Protein AF-A0A7Y4ZTJ9-F1 (afdb_monomer_lite)

Foldseek 3Di:
DCPPDQAEPRDDLCNFAPPVGRVDGDDPCVVVVLFDFFCCVPDVLLVHQVLQAPPRHRPPDDSLVSCCVPPVVQFQDDPPDDRRNPCVFAPGTCRVDVAPQVDPVGRTGWPCVVVVVAPGQCRQHDPVDGLCVQAPGSRRDDPDQPQCPSVCVPPVVLCVLQVQPPVQNRQCVAAPGSSHRPRGDDPCVPVVQQCVFADPPRNPQVVQAPPRNRDGDPPDDPCVPVVLLCPFPQCPDVVGPLQADDNTGPGGDPHGDQPCVPPVDDWFQQQCDADVPGDGPVPVVLQDDPRDPRDQFPVSVCVPPVVCCPPPVPDRGDRVPDIDDD

Secondary structure (DSSP, 8-state):
--TT-PPBTTB-GGGTSBTTBTTSPPPHHHH-TT-PPTTTTT-HHHH-GGGTSBTTBTTSS-HHHHHHHHHTT---B-TTS-TT-GGGTB-S-TTTTT-----TTSSBPPGGGT-TTSSSTTTTS-TT--GGGTSBTTB---TTTTSSTTGGGT-HHHHHHHTT-TTTS-GGGTB--TTSTT-B--GGGT-HHHHHHPPTT---GGGTB-TTT-PBPTT--GGGT-HHHHTSGGGGSTTGGGGT---BTTBS-SSPPPGGGT-----SS---SPPTT------GGGT--TTSPPP-BHHHHHTT-GGGTTSSTT-SBSTTT-----

pLDDT: mean 82.06, std 10.35, range [38.88, 93.75]

Structure (mmCIF, N/CA/C/O backbone):
data_AF-A0A7Y4ZTJ9-F1
#
_entry.id   AF-A0A7Y4ZTJ9-F1
#
loop_
_atom_site.group_PDB
_atom_site.id
_atom_site.type_symbol
_atom_site.label_atom_id
_atom_site.label_alt_id
_atom_site.label_comp_id
_atom_site.label_asym_id
_atom_site.label_entity_id
_atom_site.label_seq_id
_atom_site.pdbx_PDB_ins_code
_atom_site.Cartn_x
_atom_site.Cartn_y
_atom_site.Cartn_z
_atom_site.occupancy
_atom_site.B_iso_or_equiv
_atom_site.auth_seq_id
_atom_site.auth_comp_id
_atom_site.auth_asym_id
_atom_site.auth_atom_id
_atom_site.pdbx_PDB_model_num
ATOM 1 N N . ASP A 1 1 ? -38.277 3.888 67.611 1.00 38.91 1 ASP A N 1
ATOM 2 C CA . ASP A 1 1 ? -37.180 4.684 68.180 1.00 38.91 1 ASP A CA 1
ATOM 3 C C . ASP A 1 1 ? -36.171 4.954 67.067 1.00 38.91 1 ASP A C 1
ATOM 5 O O . ASP A 1 1 ? -35.430 4.060 66.686 1.00 38.91 1 ASP A O 1
ATOM 9 N N . HIS A 1 2 ? -36.283 6.106 66.396 1.00 43.09 2 HIS A N 1
ATOM 10 C CA . HIS A 1 2 ? -35.547 6.422 65.154 1.00 43.09 2 HIS A CA 1
ATOM 11 C C . HIS A 1 2 ? -34.556 7.583 65.324 1.00 43.09 2 HIS A C 1
ATOM 13 O O . HIS A 1 2 ? -34.003 8.066 64.340 1.00 43.09 2 HIS A O 1
ATOM 19 N N . GLN A 1 3 ? -34.306 8.031 66.558 1.00 38.88 3 GLN A N 1
ATOM 20 C CA . GLN A 1 3 ? -33.530 9.249 66.824 1.00 38.88 3 GLN A CA 1
ATOM 21 C C . GLN A 1 3 ? -32.012 9.120 66.587 1.00 38.88 3 GLN A C 1
ATOM 23 O O . GLN A 1 3 ? -31.284 10.085 66.790 1.00 38.88 3 GLN A O 1
ATOM 28 N N . GLY A 1 4 ? -31.523 7.962 66.132 1.00 45.47 4 GLY A N 1
ATOM 29 C CA . GLY A 1 4 ? -30.093 7.719 65.897 1.00 45.47 4 GLY A CA 1
ATOM 30 C C . GLY A 1 4 ? -29.705 7.310 64.475 1.00 45.47 4 GLY A C 1
ATOM 31 O O . GLY A 1 4 ? -28.517 7.150 64.209 1.00 45.47 4 GLY A O 1
ATOM 32 N N . ALA A 1 5 ? -30.655 7.120 63.553 1.00 50.34 5 ALA A N 1
ATOM 33 C CA . ALA A 1 5 ? -30.320 6.720 62.188 1.00 50.34 5 ALA A CA 1
ATOM 34 C C . ALA A 1 5 ? -29.941 7.963 61.375 1.00 50.34 5 ALA A C 1
ATOM 36 O O . ALA A 1 5 ? -30.797 8.617 60.776 1.00 50.34 5 ALA A O 1
ATOM 37 N N . THR A 1 6 ? -28.656 8.319 61.381 1.00 52.56 6 THR A N 1
ATOM 38 C CA . THR A 1 6 ? -28.132 9.256 60.393 1.00 52.56 6 THR A CA 1
ATOM 39 C C . THR A 1 6 ? -28.413 8.677 59.014 1.00 52.56 6 THR A C 1
ATOM 41 O O . THR A 1 6 ? -28.113 7.527 58.699 1.00 52.56 6 THR A O 1
ATOM 44 N N . GLY A 1 7 ? -29.096 9.482 58.222 1.00 60.28 7 GLY A N 1
ATOM 45 C CA . GLY A 1 7 ? -29.468 9.162 56.868 1.00 60.28 7 GLY A CA 1
ATOM 46 C C . GLY A 1 7 ? -28.310 8.694 55.977 1.00 60.28 7 GLY A C 1
ATOM 47 O O . GLY A 1 7 ? -27.144 9.011 56.218 1.00 60.28 7 GLY A O 1
ATOM 48 N N . ILE A 1 8 ? -28.618 7.952 54.916 1.00 63.28 8 ILE A N 1
ATOM 49 C CA . ILE A 1 8 ? -27.607 7.350 54.038 1.00 63.28 8 ILE A CA 1
ATOM 50 C C . ILE A 1 8 ? -27.003 8.417 53.121 1.00 63.28 8 ILE A C 1
ATOM 52 O O . ILE A 1 8 ? -27.721 9.146 52.434 1.00 63.28 8 ILE A O 1
ATOM 56 N N . GLY A 1 9 ? -25.670 8.518 53.100 1.00 61.22 9 GLY A N 1
ATOM 57 C CA . GLY A 1 9 ? -24.956 9.444 52.211 1.00 61.22 9 GLY A CA 1
ATOM 58 C C . GLY A 1 9 ? -25.375 10.912 52.376 1.00 61.22 9 GLY A C 1
ATOM 59 O O . GLY A 1 9 ? -25.376 11.649 51.396 1.00 61.22 9 GLY A O 1
ATOM 60 N N . GLY A 1 10 ? -25.792 11.315 53.582 1.00 66.44 10 GLY A N 1
ATOM 61 C CA . GLY A 1 10 ? -26.258 12.674 53.882 1.00 66.44 10 GLY A CA 1
ATOM 62 C C . GLY A 1 10 ? -27.771 12.910 53.750 1.00 66.44 10 GLY A C 1
ATOM 63 O O . GLY A 1 10 ? -28.215 14.022 54.021 1.00 66.44 10 GLY A O 1
ATOM 64 N N . HIS A 1 11 ? -28.578 11.903 53.388 1.00 73.88 11 HIS A N 1
ATOM 65 C CA . HIS A 1 11 ? -30.035 12.040 53.213 1.00 73.88 11 HIS A CA 1
ATOM 66 C C . HIS A 1 11 ? -30.818 11.482 54.396 1.00 73.88 11 HIS A C 1
ATOM 68 O O . HIS A 1 11 ? -30.801 10.273 54.603 1.00 73.88 11 HIS A O 1
ATOM 74 N N . ALA A 1 12 ? -31.565 12.315 55.126 1.00 82.38 12 ALA A N 1
ATOM 75 C CA . ALA A 1 12 ? -32.440 11.857 56.210 1.00 82.38 12 ALA A CA 1
ATOM 76 C C . ALA A 1 12 ? -33.445 10.785 55.745 1.00 82.38 12 ALA A C 1
ATOM 78 O O . ALA A 1 12 ? -33.980 10.864 54.640 1.00 82.38 12 ALA A O 1
ATOM 79 N N . CYS A 1 13 ? -33.766 9.822 56.616 1.00 78.00 13 CYS A N 1
ATOM 80 C CA . CYS A 1 13 ? -34.674 8.708 56.307 1.00 78.00 13 CYS A CA 1
ATOM 81 C C . CYS A 1 13 ? -36.051 9.185 55.809 1.00 78.00 13 CYS A C 1
ATOM 83 O O . CYS A 1 13 ? -36.635 8.594 54.903 1.00 78.00 13 CYS A O 1
ATOM 85 N N . THR A 1 14 ? -36.549 10.290 56.368 1.00 82.06 14 THR A N 1
ATOM 86 C CA . THR A 1 14 ? -37.824 10.920 55.990 1.00 82.06 14 THR A CA 1
ATOM 87 C C . THR A 1 14 ? -37.801 11.594 54.617 1.00 82.06 14 THR A C 1
ATOM 89 O O . THR A 1 14 ? -38.853 11.936 54.089 1.00 82.06 14 THR A O 1
ATOM 92 N N . GLY A 1 15 ? -36.617 11.781 54.028 1.00 79.69 15 GLY A N 1
ATOM 93 C CA . GLY A 1 15 ? -36.455 12.265 52.659 1.00 79.69 15 GLY A CA 1
ATOM 94 C C . GLY A 1 15 ? -36.726 11.196 51.598 1.00 79.69 15 GLY A C 1
ATOM 95 O O . GLY A 1 15 ? -36.901 11.541 50.437 1.00 79.69 15 GLY A O 1
ATOM 96 N N . CYS A 1 16 ? -36.771 9.915 51.982 1.00 81.00 16 CYS A N 1
ATOM 97 C CA . CYS A 1 16 ? -37.102 8.805 51.081 1.00 81.00 16 CYS A CA 1
ATOM 98 C C . CYS A 1 16 ? -38.359 8.045 51.524 1.00 81.00 16 CYS A C 1
ATOM 100 O O . CYS A 1 16 ? -39.085 7.521 50.681 1.00 81.00 16 CYS A O 1
ATOM 102 N N . HIS A 1 17 ? -38.632 7.998 52.831 1.00 83.69 17 HIS A N 1
ATOM 103 C CA . HIS A 1 17 ? -39.774 7.301 53.417 1.00 83.69 17 HIS A CA 1
ATOM 104 C C . HIS A 1 17 ? -40.766 8.281 54.035 1.00 83.69 17 HIS A C 1
ATOM 106 O O . HIS A 1 17 ? -40.387 9.207 54.751 1.00 83.69 17 HIS A O 1
ATOM 112 N N . ALA A 1 18 ? -42.059 8.030 53.840 1.00 81.44 18 ALA A N 1
ATOM 113 C CA . ALA A 1 18 ? -43.086 8.804 54.518 1.00 81.44 18 ALA A CA 1
ATOM 114 C C . ALA A 1 18 ? -43.105 8.472 56.032 1.00 81.44 18 ALA A C 1
ATOM 116 O O . ALA A 1 18 ? -43.132 7.289 56.384 1.00 81.44 18 ALA A O 1
ATOM 117 N N . PRO A 1 19 ? -43.179 9.470 56.939 1.00 73.06 19 PRO A N 1
ATOM 118 C CA . PRO A 1 19 ? -43.134 9.266 58.397 1.00 73.06 19 PRO A CA 1
ATOM 119 C C . PRO A 1 19 ? -44.189 8.301 58.966 1.00 73.06 19 PRO A C 1
ATOM 121 O O . PRO A 1 19 ? -43.956 7.676 59.996 1.00 73.06 19 PRO A O 1
ATOM 124 N N . HIS A 1 20 ? -45.332 8.154 58.288 1.00 67.06 20 HIS A N 1
ATOM 125 C CA . HIS A 1 20 ? -46.428 7.249 58.666 1.00 67.06 20 HIS A CA 1
ATOM 126 C C . HIS A 1 20 ? -46.715 6.167 57.614 1.00 67.06 20 HIS A C 1
ATOM 128 O O . HIS A 1 20 ? -47.718 5.467 57.703 1.00 67.06 20 HIS A O 1
ATOM 134 N N . ASN A 1 21 ? -45.838 6.020 56.617 1.00 69.00 21 ASN A N 1
ATOM 135 C CA . ASN A 1 21 ? -45.898 4.931 55.646 1.00 69.00 21 ASN A CA 1
ATOM 136 C C . ASN A 1 21 ? -44.481 4.549 55.171 1.00 69.00 21 ASN A C 1
ATOM 138 O O . ASN A 1 21 ? -44.116 4.789 54.017 1.00 69.00 21 ASN A O 1
ATOM 142 N N . PRO A 1 22 ? -43.652 3.967 56.056 1.00 67.69 22 PRO A N 1
ATOM 143 C CA . PRO A 1 22 ? -42.271 3.627 55.727 1.00 67.69 22 PRO A CA 1
ATOM 144 C C . PRO A 1 22 ? -42.151 2.502 54.686 1.00 67.69 22 PRO A C 1
ATOM 146 O O . PRO A 1 22 ? -41.088 2.346 54.090 1.00 67.69 22 PRO A O 1
ATOM 149 N N . ALA A 1 23 ? -43.229 1.749 54.435 1.00 72.38 23 ALA A N 1
ATOM 150 C CA . ALA A 1 23 ? -43.263 0.635 53.488 1.00 72.38 23 ALA A CA 1
ATOM 151 C C . ALA A 1 23 ? -43.323 1.066 52.009 1.00 72.38 23 ALA A C 1
ATOM 153 O O . ALA A 1 23 ? -43.075 0.240 51.134 1.00 72.38 23 ALA A O 1
ATOM 154 N N . ALA A 1 24 ? -43.635 2.335 51.722 1.00 76.75 24 ALA A N 1
ATOM 155 C CA . ALA A 1 24 ? -43.717 2.870 50.363 1.00 76.75 24 ALA A CA 1
ATOM 156 C C . ALA A 1 24 ? -42.660 3.973 50.144 1.00 76.75 24 ALA A C 1
ATOM 158 O O . ALA A 1 24 ? -42.976 5.159 50.279 1.00 76.75 24 ALA A O 1
ATOM 159 N N . PRO A 1 25 ? -41.395 3.611 49.853 1.00 80.69 25 PRO A N 1
ATOM 160 C CA . PRO A 1 25 ? -40.352 4.591 49.571 1.00 80.69 25 PRO A CA 1
ATOM 161 C C . PRO A 1 25 ? -40.599 5.326 48.245 1.00 80.69 25 PRO A C 1
ATOM 163 O O . PRO A 1 25 ? -41.176 4.778 47.303 1.00 80.69 25 PRO A O 1
ATOM 166 N N . GLN A 1 26 ? -40.127 6.570 48.151 1.00 83.88 26 GLN A N 1
ATOM 167 C CA . GLN A 1 26 ? -40.078 7.294 46.880 1.00 83.88 26 GLN A CA 1
ATOM 168 C C . GLN A 1 26 ? -39.082 6.634 45.914 1.00 83.88 26 GLN A C 1
ATOM 170 O O . GLN A 1 26 ? -38.031 6.146 46.323 1.00 83.88 26 GLN A O 1
ATOM 175 N N . SER A 1 27 ? -39.383 6.672 44.612 1.00 85.94 27 SER A N 1
ATOM 176 C CA . SER A 1 27 ? -38.429 6.244 43.581 1.00 85.94 27 SER A CA 1
ATOM 177 C C . SER A 1 27 ? -37.174 7.119 43.593 1.00 85.94 27 SER A C 1
ATOM 179 O O . SER A 1 27 ? -37.267 8.345 43.701 1.00 85.94 27 SER A O 1
ATOM 181 N N . CYS A 1 28 ? -36.009 6.506 43.367 1.00 85.81 28 CYS A N 1
ATOM 182 C CA . CYS A 1 28 ? -34.736 7.211 43.211 1.00 85.81 28 CYS A CA 1
ATOM 183 C C . CYS A 1 28 ? -34.816 8.308 42.133 1.00 85.81 28 CYS A C 1
ATOM 185 O O . CYS A 1 28 ? -34.250 9.387 42.301 1.00 85.81 28 CYS A O 1
ATOM 187 N N . ALA A 1 29 ? -35.556 8.055 41.046 1.00 85.38 29 ALA A N 1
ATOM 188 C CA . ALA A 1 29 ? -35.681 8.962 39.906 1.00 85.38 29 ALA A CA 1
ATOM 189 C C . ALA A 1 29 ? -36.409 10.275 40.237 1.00 85.38 29 ALA A C 1
ATOM 191 O O . ALA A 1 29 ? -36.217 11.262 39.533 1.00 85.38 29 ALA A O 1
ATOM 192 N N . THR A 1 30 ? -37.199 10.320 41.316 1.00 86.25 30 THR A N 1
ATOM 193 C CA . THR A 1 30 ? -37.879 11.547 41.763 1.00 86.25 30 THR A CA 1
ATOM 194 C C . THR A 1 30 ? -36.875 12.642 42.127 1.00 86.25 30 THR A C 1
ATOM 196 O O . THR A 1 30 ? -37.096 13.810 41.818 1.00 86.25 30 THR A O 1
ATOM 199 N N . CYS A 1 31 ? -35.748 12.262 42.735 1.00 86.44 31 CYS A N 1
ATOM 200 C CA . CYS A 1 31 ? -34.684 13.187 43.135 1.00 86.44 31 CYS A CA 1
ATOM 201 C C . CYS A 1 31 ? -33.478 13.128 42.181 1.00 86.44 31 CYS A C 1
ATOM 203 O O . CYS A 1 31 ? -32.855 14.149 41.899 1.00 86.44 31 CYS A O 1
ATOM 205 N N . HIS A 1 32 ? -33.182 11.954 41.615 1.00 85.44 32 HIS A N 1
ATOM 206 C CA . HIS A 1 32 ? -32.074 11.717 40.683 1.00 85.44 32 HIS A CA 1
ATOM 207 C C . HIS A 1 32 ? -32.527 11.704 39.214 1.00 85.44 32 HIS A C 1
ATOM 209 O O . HIS A 1 32 ? -32.024 10.933 38.401 1.00 85.44 32 HIS A O 1
ATOM 215 N N . ALA A 1 33 ? -33.459 12.587 38.845 1.00 84.56 33 ALA A N 1
ATOM 216 C CA . ALA A 1 33 ? -34.090 12.616 37.518 1.00 84.56 33 ALA A CA 1
ATOM 217 C C . ALA A 1 33 ? -33.112 12.811 36.340 1.00 84.56 33 ALA A C 1
ATOM 219 O O . ALA A 1 33 ? -33.448 12.525 35.193 1.00 84.56 33 ALA A O 1
ATOM 220 N N . ARG A 1 34 ? -31.904 13.326 36.605 1.00 82.81 34 ARG A N 1
ATOM 221 C CA . ARG A 1 34 ? -30.854 13.553 35.596 1.00 82.81 34 ARG A CA 1
ATOM 222 C C . ARG A 1 34 ? -29.830 12.420 35.519 1.00 82.81 34 ARG A C 1
ATOM 224 O O . ARG A 1 34 ? -29.015 12.416 34.598 1.00 82.81 34 ARG A O 1
ATOM 231 N N . THR A 1 35 ? -29.861 11.477 36.457 1.00 85.44 35 THR A N 1
ATOM 232 C CA . THR A 1 35 ? -28.945 10.339 36.468 1.00 85.44 35 THR A CA 1
ATOM 233 C C . THR A 1 35 ? -29.393 9.340 35.415 1.00 85.44 35 THR A C 1
ATOM 235 O O . THR A 1 35 ? -30.438 8.705 35.528 1.00 85.44 35 THR A O 1
ATOM 238 N N . GLN A 1 36 ? -28.591 9.205 34.365 1.00 84.00 36 GLN A N 1
ATOM 239 C CA . GLN A 1 36 ? -28.799 8.200 33.330 1.00 84.00 36 GLN A CA 1
ATOM 240 C C . GLN A 1 36 ? -27.933 6.984 33.631 1.00 84.00 36 GLN A C 1
ATOM 242 O O . GLN A 1 36 ? -26.792 7.129 34.064 1.00 84.00 36 GLN A O 1
ATOM 247 N N . ALA A 1 37 ? -28.457 5.790 33.382 1.00 85.38 37 ALA A N 1
ATOM 248 C CA . ALA A 1 37 ? -27.686 4.558 33.458 1.00 85.38 37 ALA A CA 1
ATOM 249 C C . ALA A 1 37 ? -27.251 4.100 32.060 1.00 85.38 37 ALA A C 1
ATOM 251 O O . ALA A 1 37 ? -27.978 4.249 31.071 1.00 85.38 37 ALA A O 1
ATOM 252 N N . PHE A 1 38 ? -26.048 3.539 31.972 1.00 83.50 38 PHE A N 1
ATOM 253 C CA . PHE A 1 38 ? -25.485 3.044 30.725 1.00 83.50 38 PHE A CA 1
ATOM 254 C C . PHE A 1 38 ? -26.383 1.968 30.103 1.00 83.50 38 PHE A C 1
ATOM 256 O O . PHE A 1 38 ? -26.842 1.043 30.773 1.00 83.50 38 PHE A O 1
ATOM 263 N N . ALA A 1 39 ? -26.641 2.089 28.800 1.00 84.19 39 ALA A N 1
ATOM 264 C CA . ALA A 1 39 ? -27.464 1.147 28.041 1.00 84.19 39 ALA A CA 1
ATOM 265 C C . ALA A 1 39 ? -28.871 0.871 28.631 1.00 84.19 39 ALA A C 1
ATOM 267 O O . ALA A 1 39 ? -29.479 -0.145 28.293 1.00 84.19 39 ALA A O 1
ATOM 268 N N . ALA A 1 40 ? -29.429 1.769 29.456 1.00 85.81 40 ALA A N 1
ATOM 269 C CA . ALA A 1 40 ? -30.760 1.612 30.062 1.00 85.81 40 ALA A CA 1
ATOM 270 C C . ALA A 1 40 ? -31.896 1.474 29.030 1.00 85.81 40 ALA A C 1
ATOM 272 O O . ALA A 1 40 ? -32.916 0.846 29.290 1.00 85.81 40 ALA A O 1
ATOM 273 N N . ASN A 1 41 ? -31.702 2.012 27.824 1.00 82.38 41 ASN A N 1
ATOM 274 C CA . ASN A 1 41 ? -32.622 1.871 26.694 1.00 82.38 41 ASN A CA 1
ATOM 275 C C . ASN A 1 41 ? -32.525 0.515 25.966 1.00 82.38 41 ASN A C 1
ATOM 277 O O . ASN A 1 41 ? -33.326 0.246 25.073 1.00 82.38 41 ASN A O 1
ATOM 281 N N . LYS A 1 42 ? -31.520 -0.308 26.282 1.00 85.00 42 LYS A N 1
ATOM 282 C CA . LYS A 1 42 ? -31.279 -1.622 25.662 1.00 85.00 42 LYS A CA 1
ATOM 283 C C . LYS A 1 42 ? -31.440 -2.766 26.653 1.00 85.00 42 LYS A C 1
ATOM 285 O O . LYS A 1 42 ? -31.919 -3.828 26.270 1.00 85.00 42 LYS A O 1
ATOM 290 N N . VAL A 1 43 ? -31.047 -2.550 27.904 1.00 88.19 43 VAL A N 1
ATOM 291 C CA . VAL A 1 43 ? -31.096 -3.550 28.969 1.00 88.19 43 VAL A CA 1
ATOM 292 C C . VAL A 1 43 ? -32.014 -3.026 30.076 1.00 88.19 43 VAL A C 1
ATOM 294 O O . VAL A 1 43 ? -31.586 -2.168 30.848 1.00 88.19 43 VAL A O 1
ATOM 297 N N . PRO A 1 44 ? -33.257 -3.533 30.198 1.00 90.00 44 PRO A N 1
ATOM 298 C CA . PRO A 1 44 ? -34.215 -3.051 31.197 1.00 90.00 44 PRO A CA 1
ATOM 299 C C . PRO A 1 44 ? -33.691 -3.100 32.637 1.00 90.00 44 PRO A C 1
ATOM 301 O O . PRO A 1 44 ? -33.969 -2.202 33.423 1.00 90.00 44 PRO A O 1
ATOM 304 N N . ALA A 1 45 ? -32.870 -4.101 32.970 1.00 89.75 45 ALA A N 1
ATOM 305 C CA . ALA A 1 45 ? -32.239 -4.202 34.286 1.00 89.75 45 ALA A CA 1
ATOM 306 C C . ALA A 1 45 ? -31.328 -3.000 34.605 1.00 89.75 45 ALA A C 1
ATOM 308 O O . ALA A 1 45 ? -31.264 -2.582 35.753 1.00 89.75 45 ALA A O 1
ATOM 309 N N . HIS A 1 46 ? -30.675 -2.388 33.608 1.00 89.31 46 HIS A N 1
ATOM 310 C CA . HIS A 1 46 ? -29.849 -1.195 33.833 1.00 89.31 46 HIS A CA 1
ATOM 311 C C . HIS A 1 46 ? -30.689 0.056 34.111 1.00 89.31 46 HIS A C 1
ATOM 313 O O . HIS A 1 46 ? -30.188 0.999 34.716 1.00 89.31 46 HIS A O 1
ATOM 319 N N . ALA A 1 47 ? -31.960 0.082 33.695 1.00 88.19 47 ALA A N 1
ATOM 320 C CA . ALA A 1 47 ? -32.874 1.176 34.016 1.00 88.19 47 ALA A CA 1
ATOM 321 C C . ALA A 1 47 ? -33.371 1.123 35.473 1.00 88.19 47 ALA A C 1
ATOM 323 O O . ALA A 1 47 ? -33.863 2.126 35.985 1.00 88.19 47 ALA A O 1
ATOM 324 N N . ASN A 1 48 ? -33.234 -0.025 36.149 1.00 89.69 48 ASN A N 1
ATOM 325 C CA . ASN A 1 48 ? -33.589 -0.181 37.554 1.00 89.69 48 ASN A CA 1
ATOM 326 C C . ASN A 1 48 ? -32.358 0.019 38.453 1.00 89.69 48 ASN A C 1
ATOM 328 O O . ASN A 1 48 ? -31.490 -0.851 38.533 1.00 89.69 48 ASN A O 1
ATOM 332 N N . CYS A 1 49 ? -32.315 1.140 39.181 1.00 88.00 49 CYS A N 1
ATOM 333 C CA . CYS A 1 49 ? -31.214 1.497 40.082 1.00 88.00 49 CYS A CA 1
ATOM 334 C C . CYS A 1 49 ? -30.867 0.374 41.073 1.00 88.00 49 CYS A C 1
ATOM 336 O O . CYS A 1 49 ? -29.690 0.117 41.331 1.00 88.00 49 CYS A O 1
ATOM 338 N N . GLU A 1 50 ? -31.878 -0.337 41.574 1.00 88.00 50 GLU A N 1
ATOM 339 C CA . GLU A 1 50 ? -31.735 -1.382 42.595 1.00 88.00 50 GLU A CA 1
ATOM 340 C C . GLU A 1 50 ? -31.100 -2.673 42.058 1.00 88.00 50 GLU A C 1
ATOM 342 O O . GLU A 1 50 ? -30.650 -3.524 42.823 1.00 88.00 50 GLU A O 1
ATOM 347 N N . SER A 1 51 ? -31.007 -2.816 40.731 1.00 88.88 51 SER A N 1
ATOM 348 C CA . SER A 1 51 ? -30.311 -3.951 40.111 1.00 88.88 51 SER A CA 1
ATOM 349 C C . SER A 1 51 ? -28.792 -3.871 40.303 1.00 88.88 51 SER A C 1
ATOM 351 O O . SER A 1 51 ? -28.110 -4.895 40.275 1.00 88.88 51 SER A O 1
ATOM 353 N N . CYS A 1 52 ? -28.261 -2.666 40.540 1.00 87.31 52 CYS A N 1
ATOM 354 C CA . CYS A 1 52 ? -26.832 -2.418 40.742 1.00 87.31 52 CYS A CA 1
ATOM 355 C C . CYS A 1 52 ? -26.518 -1.858 42.135 1.00 87.31 52 CYS A C 1
ATOM 357 O O . CYS A 1 52 ? -25.477 -2.192 42.707 1.00 87.31 52 CYS A O 1
ATOM 359 N N . HIS A 1 53 ? -27.400 -1.020 42.676 1.00 87.56 53 HIS A N 1
ATOM 360 C CA . HIS A 1 53 ? -27.215 -0.306 43.934 1.00 87.56 53 HIS A CA 1
ATOM 361 C C . HIS A 1 53 ? -28.102 -0.887 45.032 1.00 87.56 53 HIS A C 1
ATOM 363 O O . HIS A 1 53 ? -29.240 -1.272 44.789 1.00 87.56 53 HIS A O 1
ATOM 369 N N . SER A 1 54 ? -27.604 -0.916 46.268 1.00 87.12 54 SER A N 1
ATOM 370 C CA . SER A 1 54 ? -28.464 -1.213 47.416 1.00 87.12 54 SER A CA 1
ATOM 371 C C . SER A 1 54 ? -29.283 0.035 47.770 1.00 87.12 54 SER A C 1
ATOM 373 O O . SER A 1 54 ? -28.670 1.091 47.940 1.00 87.12 54 SER A O 1
ATOM 375 N N . PRO A 1 55 ? -30.615 -0.051 47.955 1.00 82.88 55 PRO A N 1
ATOM 376 C CA . PRO A 1 55 ? -31.453 1.100 48.316 1.00 82.88 55 PRO A CA 1
ATOM 377 C C . PRO A 1 55 ? -30.983 1.826 49.581 1.00 82.88 55 PRO A C 1
ATOM 379 O O . PRO A 1 55 ? -31.070 3.046 49.674 1.00 82.88 55 PRO A O 1
ATOM 382 N N . HIS A 1 56 ? -30.418 1.081 50.539 1.00 81.62 56 HIS A N 1
ATOM 383 C CA . HIS A 1 56 ? -29.895 1.632 51.790 1.00 81.62 56 HIS A CA 1
ATOM 384 C C . HIS A 1 56 ? -28.375 1.823 51.813 1.00 81.62 56 HIS A C 1
ATOM 386 O O . HIS A 1 56 ? -27.802 2.193 52.834 1.00 81.62 56 HIS A O 1
ATOM 392 N N . ASN A 1 57 ? -27.698 1.542 50.702 1.00 81.12 57 ASN A N 1
ATOM 393 C CA . ASN A 1 57 ? -26.265 1.761 50.563 1.00 81.12 57 ASN A CA 1
ATOM 394 C C . ASN A 1 57 ? -25.886 1.930 49.081 1.00 81.12 57 ASN A C 1
ATOM 396 O O . ASN A 1 57 ? -25.169 1.091 48.522 1.00 81.12 57 ASN A O 1
ATOM 400 N N . PRO A 1 58 ? -26.382 2.984 48.410 1.00 77.81 58 PRO A N 1
ATOM 401 C CA . PRO A 1 58 ? -26.233 3.111 46.968 1.00 77.81 58 PRO A CA 1
ATOM 402 C C . PRO A 1 58 ? -24.774 3.323 46.542 1.00 77.81 58 PRO A C 1
ATOM 404 O O . PRO A 1 58 ? -24.411 2.953 45.432 1.00 77.81 58 PRO A O 1
ATOM 407 N N . LEU A 1 59 ? -23.910 3.839 47.422 1.00 76.81 59 LEU A N 1
ATOM 408 C CA . LEU A 1 59 ? -22.493 4.094 47.127 1.00 76.81 59 LEU A CA 1
ATOM 409 C C . LEU A 1 59 ? -21.532 3.013 47.648 1.00 76.81 59 LEU A C 1
ATOM 411 O O . LEU A 1 59 ? -20.339 3.082 47.367 1.00 76.81 59 LEU A O 1
ATOM 415 N N . GLY A 1 60 ? -22.007 2.041 48.431 1.00 69.25 60 GLY A N 1
ATOM 416 C CA . GLY A 1 60 ? -21.114 1.151 49.179 1.00 69.25 60 GLY A CA 1
ATOM 417 C C . GLY A 1 60 ? -20.736 -0.160 48.495 1.00 69.25 60 GLY A C 1
ATOM 418 O O . GLY A 1 60 ? -19.845 -0.847 48.987 1.00 69.25 60 GLY A O 1
ATOM 419 N N . ALA A 1 61 ? -21.374 -0.529 47.381 1.00 69.88 61 ALA A N 1
ATOM 420 C CA . ALA A 1 61 ? -20.970 -1.701 46.607 1.00 69.88 61 ALA A CA 1
ATOM 421 C C . ALA A 1 61 ? -19.912 -1.311 45.558 1.00 69.88 61 ALA A C 1
ATOM 423 O O . ALA A 1 61 ? -20.160 -0.400 44.763 1.00 69.88 61 ALA A O 1
ATOM 424 N N . PRO A 1 62 ? -18.756 -2.003 45.493 1.00 76.69 62 PRO A N 1
ATOM 425 C CA . PRO A 1 62 ? -17.823 -1.831 44.391 1.00 76.69 62 PRO A CA 1
ATOM 426 C C . PRO A 1 62 ? -18.529 -2.147 43.064 1.00 76.69 62 PRO A C 1
ATOM 428 O O . PRO A 1 62 ? -19.155 -3.207 42.955 1.00 76.69 62 PRO A O 1
ATOM 431 N N . PRO A 1 63 ? -18.394 -1.299 42.032 1.00 72.88 63 PRO A N 1
ATOM 432 C CA . PRO A 1 63 ? -19.040 -1.519 40.738 1.00 72.88 63 PRO A CA 1
ATOM 433 C C . PRO A 1 63 ? -18.737 -2.896 40.134 1.00 72.88 63 PRO A C 1
ATOM 435 O O . PRO A 1 63 ? -19.609 -3.522 39.537 1.00 72.88 63 PRO A O 1
ATOM 438 N N . THR A 1 64 ? -17.528 -3.413 40.364 1.00 74.44 64 THR A N 1
ATOM 439 C CA . THR A 1 64 ? -17.085 -4.738 39.909 1.00 74.44 64 THR A CA 1
ATOM 440 C C . THR A 1 64 ? -17.947 -5.873 40.470 1.00 74.44 64 THR A C 1
ATOM 442 O O . THR A 1 64 ? -18.307 -6.791 39.735 1.00 74.44 64 THR A O 1
ATOM 445 N N . GLN A 1 65 ? -18.363 -5.788 41.738 1.00 80.38 65 GLN A N 1
ATOM 446 C CA . GLN A 1 65 ? -19.229 -6.790 42.362 1.00 80.38 65 GLN A CA 1
ATOM 447 C C . GLN A 1 65 ? -20.657 -6.721 41.820 1.00 80.38 65 GLN A C 1
ATOM 449 O O . GLN A 1 65 ? -21.264 -7.761 41.575 1.00 80.38 65 GLN A O 1
ATOM 454 N N . SER A 1 66 ? -21.193 -5.517 41.602 1.00 85.94 66 SER A N 1
ATOM 455 C CA . SER A 1 66 ? -22.541 -5.352 41.047 1.00 85.94 66 SER A CA 1
ATOM 456 C C . SER A 1 66 ? -22.626 -5.868 39.609 1.00 85.94 66 SER A C 1
ATOM 458 O O . SER A 1 66 ? -23.550 -6.613 39.288 1.00 85.94 66 SER A O 1
ATOM 460 N N . CYS A 1 67 ? -21.633 -5.568 38.766 1.00 86.44 67 CYS A N 1
ATOM 461 C CA . CYS A 1 67 ? -21.582 -6.069 37.392 1.00 86.44 67 CYS A CA 1
ATOM 462 C C . CYS A 1 67 ? -21.430 -7.598 37.336 1.00 86.44 67 CYS A C 1
ATOM 464 O O . CYS A 1 67 ? -22.132 -8.255 36.565 1.00 86.44 67 CYS A O 1
ATOM 466 N N . ALA A 1 68 ? -20.557 -8.183 38.165 1.00 86.31 68 ALA A N 1
ATOM 467 C CA . ALA A 1 68 ? -20.257 -9.617 38.143 1.00 86.31 68 ALA A CA 1
ATOM 468 C C . ALA A 1 68 ? -21.453 -10.516 38.507 1.00 86.31 68 ALA A C 1
ATOM 470 O O . ALA A 1 68 ? -21.491 -11.666 38.071 1.00 86.31 68 ALA A O 1
ATOM 471 N N . LYS A 1 69 ? -22.459 -10.000 39.233 1.00 88.00 69 LYS A N 1
ATOM 472 C CA . LYS A 1 69 ? -23.703 -10.740 39.533 1.00 88.00 69 LYS A CA 1
ATOM 473 C C . LYS A 1 69 ? -24.427 -11.219 38.273 1.00 88.00 69 LYS A C 1
ATOM 475 O O . LYS A 1 69 ? -25.015 -12.293 38.290 1.00 88.00 69 LYS A O 1
ATOM 480 N N . CYS A 1 70 ? -24.370 -10.434 37.195 1.00 90.19 70 CYS A N 1
ATOM 481 C CA . CYS A 1 70 ? -24.983 -10.779 35.908 1.00 90.19 70 CYS A CA 1
ATOM 482 C C . CYS A 1 70 ? -23.936 -11.098 34.828 1.00 90.19 70 CYS A C 1
ATOM 484 O O . CYS A 1 70 ? -24.151 -11.968 33.989 1.00 90.19 70 CYS A O 1
ATOM 486 N N . HIS A 1 71 ? -22.778 -10.432 34.858 1.00 87.50 71 HIS A N 1
ATOM 487 C CA . HIS A 1 71 ? -21.710 -10.558 33.863 1.00 87.50 71 HIS A CA 1
ATOM 488 C C . HIS A 1 71 ? -20.538 -11.436 34.328 1.00 87.50 71 HIS A C 1
ATOM 490 O O . HIS A 1 71 ? -19.417 -11.252 33.867 1.00 87.50 71 HIS A O 1
ATOM 496 N N . GLY A 1 72 ? -20.767 -12.419 35.207 1.00 85.44 72 GLY A N 1
ATOM 497 C CA . GLY A 1 72 ? -19.703 -13.265 35.777 1.00 85.44 72 GLY A CA 1
ATOM 498 C C . GLY A 1 72 ? -18.870 -14.060 34.755 1.00 85.44 72 GLY A C 1
ATOM 499 O O . GLY A 1 72 ? -17.746 -14.461 35.047 1.00 85.44 72 GLY A O 1
ATOM 500 N N . ASN A 1 73 ? -19.386 -14.243 33.536 1.00 84.31 73 ASN A N 1
ATOM 501 C CA . ASN A 1 73 ? -18.672 -14.893 32.430 1.00 84.31 73 ASN A CA 1
ATOM 502 C C . ASN A 1 73 ? -17.832 -13.924 31.583 1.00 84.31 73 ASN A C 1
ATOM 504 O O . ASN A 1 73 ? -17.048 -14.362 30.741 1.00 84.31 73 ASN A O 1
ATOM 508 N N . VAL A 1 74 ? -17.987 -12.613 31.780 1.00 82.38 74 VAL A N 1
ATOM 509 C CA . VAL A 1 74 ? -17.214 -11.599 31.065 1.00 82.38 74 VAL A CA 1
ATOM 510 C C . VAL A 1 74 ? -15.883 -11.421 31.782 1.00 82.38 74 VAL A C 1
ATOM 512 O O . VAL A 1 74 ? -15.814 -10.851 32.866 1.00 82.38 74 VAL A O 1
ATOM 515 N N . LYS A 1 75 ? -14.808 -11.909 31.164 1.00 75.69 75 LYS A N 1
ATOM 516 C CA . LYS A 1 75 ? -13.437 -11.681 31.628 1.00 75.69 75 LYS A CA 1
ATOM 517 C C . LYS A 1 75 ? -12.763 -10.719 30.665 1.00 75.69 75 LYS A C 1
ATOM 519 O O . LYS A 1 75 ? -12.520 -11.086 29.518 1.00 75.69 75 LYS A O 1
ATOM 524 N N . ALA A 1 76 ? -12.486 -9.498 31.112 1.00 78.44 76 ALA A N 1
ATOM 525 C CA . ALA A 1 76 ? -11.745 -8.539 30.308 1.00 78.44 76 ALA A CA 1
ATOM 526 C C . ALA A 1 76 ? -10.260 -8.909 30.337 1.00 78.44 76 ALA A C 1
ATOM 528 O O . ALA A 1 76 ? -9.658 -8.975 31.396 1.00 78.44 76 ALA A O 1
ATOM 529 N N . THR A 1 77 ? -9.666 -9.171 29.178 1.00 75.94 77 THR A N 1
ATOM 530 C CA . THR A 1 77 ? -8.237 -9.469 29.034 1.00 75.94 77 THR A CA 1
ATOM 531 C C . THR A 1 77 ? -7.562 -8.282 28.360 1.00 75.94 77 THR A C 1
ATOM 533 O O . THR A 1 77 ? -7.398 -8.230 27.140 1.00 75.94 77 THR A O 1
ATOM 536 N N . HIS A 1 78 ? -7.224 -7.275 29.164 1.00 78.19 78 HIS A N 1
ATOM 537 C CA . HIS A 1 78 ? -6.491 -6.102 28.701 1.00 78.19 78 HIS A CA 1
ATOM 538 C C . HIS A 1 78 ? -5.167 -6.013 29.453 1.00 78.19 78 HIS A C 1
ATOM 540 O O . HIS A 1 78 ? -5.134 -5.828 30.668 1.00 78.19 78 HIS A O 1
ATOM 546 N N . ALA A 1 79 ? -4.053 -6.138 28.732 1.00 68.19 79 ALA A N 1
ATOM 547 C CA . ALA A 1 79 ? -2.734 -6.036 29.343 1.00 68.19 79 ALA A CA 1
ATOM 548 C C . ALA A 1 79 ? -2.571 -4.666 30.029 1.00 68.19 79 ALA A C 1
ATOM 550 O O . ALA A 1 79 ? -2.907 -3.637 29.442 1.00 68.19 79 ALA A O 1
ATOM 551 N N . GLY A 1 80 ? -2.076 -4.661 31.269 1.00 67.75 80 GLY A N 1
ATOM 552 C CA . GLY A 1 80 ? -1.812 -3.437 32.034 1.00 67.75 80 GLY A CA 1
ATOM 553 C C . GLY A 1 80 ? -2.973 -2.906 32.884 1.00 67.75 80 GLY A C 1
ATOM 554 O O . GLY A 1 80 ? -2.769 -1.929 33.596 1.00 67.75 80 GLY A O 1
ATOM 555 N N . HIS A 1 81 ? -4.143 -3.552 32.874 1.00 66.94 81 HIS A N 1
ATOM 556 C CA . HIS A 1 81 ? -5.241 -3.243 33.797 1.00 66.94 81 HIS A CA 1
ATOM 557 C C . HIS A 1 81 ? -5.559 -4.450 34.681 1.00 66.94 81 HIS A C 1
ATOM 559 O O . HIS A 1 81 ? -5.352 -5.600 34.290 1.00 66.94 81 HIS A O 1
ATOM 565 N N . ALA A 1 82 ? -6.079 -4.191 35.882 1.00 61.94 82 ALA A N 1
ATOM 566 C CA . ALA A 1 82 ? -6.723 -5.244 36.653 1.00 61.94 82 ALA A CA 1
ATOM 567 C C . ALA A 1 82 ? -7.980 -5.682 35.880 1.00 61.94 82 ALA A C 1
ATOM 569 O O . ALA A 1 82 ? -8.877 -4.879 35.620 1.00 61.94 82 ALA A O 1
ATOM 570 N N . ASN A 1 83 ? -7.987 -6.945 35.449 1.00 61.94 83 ASN A N 1
ATOM 571 C CA . ASN A 1 83 ? -8.938 -7.560 34.510 1.00 61.94 83 ASN A CA 1
ATOM 572 C C . ASN A 1 83 ? -10.408 -7.607 35.000 1.00 61.94 83 ASN A C 1
ATOM 574 O O . ASN A 1 83 ? -11.264 -8.212 34.354 1.00 61.94 83 ASN A O 1
ATOM 578 N N . ASP A 1 84 ? -10.703 -6.995 36.145 1.00 69.81 84 ASP A N 1
ATOM 579 C CA . ASP A 1 84 ? -11.993 -6.954 36.829 1.00 69.81 84 ASP A CA 1
ATOM 580 C C . ASP A 1 84 ? -12.594 -5.539 36.927 1.00 69.81 84 ASP A C 1
ATOM 582 O O . ASP A 1 84 ? -13.754 -5.396 37.308 1.00 69.81 84 ASP A O 1
ATOM 586 N N . ARG A 1 85 ? -11.862 -4.480 36.553 1.00 79.56 85 ARG A N 1
ATOM 587 C CA . ARG A 1 85 ? -12.313 -3.083 36.690 1.00 79.56 85 ARG A CA 1
ATOM 588 C C . ARG A 1 85 ? -13.162 -2.612 35.504 1.00 79.56 85 ARG A C 1
ATOM 590 O O . ARG A 1 85 ? -12.746 -1.778 34.707 1.00 79.56 85 ARG A O 1
ATOM 597 N N . CYS A 1 86 ? -14.394 -3.116 35.405 1.00 82.69 86 CYS A N 1
ATOM 598 C CA . CYS A 1 86 ? -15.324 -2.838 34.296 1.00 82.69 86 CYS A CA 1
ATOM 599 C C . CYS A 1 86 ? -15.524 -1.335 34.008 1.00 82.69 86 CYS A C 1
ATOM 601 O O . CYS A 1 86 ? -15.640 -0.923 32.853 1.00 82.69 86 CYS A O 1
ATOM 603 N N . ILE A 1 87 ? -15.557 -0.517 35.063 1.00 82.94 87 ILE A N 1
ATOM 604 C CA . ILE A 1 87 ? -15.846 0.921 34.978 1.00 82.94 87 ILE A CA 1
ATOM 605 C C . ILE A 1 87 ? -14.641 1.793 34.599 1.00 82.94 87 ILE A C 1
ATOM 607 O O . ILE A 1 87 ? -14.772 3.007 34.469 1.00 82.94 87 ILE A O 1
ATOM 611 N N . ASP A 1 88 ? -13.466 1.186 34.426 1.00 82.38 88 ASP A N 1
ATOM 612 C CA . ASP A 1 88 ? -12.306 1.895 33.888 1.00 82.38 88 ASP A CA 1
ATOM 613 C C . ASP A 1 88 ? -12.471 2.121 32.373 1.00 82.38 88 ASP A C 1
ATOM 615 O O . ASP A 1 88 ? -11.901 3.060 31.822 1.00 82.38 88 ASP A O 1
ATOM 619 N N . CYS A 1 89 ? -13.285 1.292 31.704 1.00 82.62 89 CYS A N 1
ATOM 620 C CA . CYS A 1 89 ? -13.628 1.437 30.288 1.00 82.62 89 CYS A CA 1
ATOM 621 C C . CYS A 1 89 ? -15.101 1.795 30.072 1.00 82.62 89 CYS A C 1
ATOM 623 O O . CYS A 1 89 ? -15.407 2.554 29.159 1.00 82.62 89 CYS A O 1
ATOM 625 N N . HIS A 1 90 ? -16.023 1.269 30.878 1.00 85.44 90 HIS A N 1
ATOM 626 C CA . HIS A 1 90 ? -17.443 1.607 30.781 1.00 85.44 90 HIS A CA 1
ATOM 627 C C . HIS A 1 90 ? -17.804 2.746 31.723 1.00 85.44 90 HIS A C 1
ATOM 629 O O . HIS A 1 90 ? -17.323 2.803 32.848 1.00 85.44 90 HIS A O 1
ATOM 635 N N . VAL A 1 91 ? -18.700 3.631 31.293 1.00 85.38 91 VAL A N 1
ATOM 636 C CA . VAL A 1 91 ? -19.188 4.731 32.133 1.00 85.38 91 VAL A CA 1
ATOM 637 C C . VAL A 1 91 ? -20.619 4.418 32.571 1.00 85.38 91 VAL A C 1
ATOM 639 O O . VAL A 1 91 ? -21.526 4.597 31.758 1.00 85.38 91 VAL A O 1
ATOM 642 N N . PRO A 1 92 ? -20.854 3.967 33.824 1.00 85.75 92 PRO A N 1
ATOM 643 C CA . PRO A 1 92 ? -22.188 3.581 34.290 1.00 85.75 92 PRO A CA 1
ATOM 644 C C . PRO A 1 92 ? -23.199 4.723 34.243 1.00 85.75 92 PRO A C 1
ATOM 646 O O . PRO A 1 92 ? -24.377 4.477 33.999 1.00 85.75 92 PRO A O 1
ATOM 649 N N . HIS A 1 93 ? -22.722 5.958 34.430 1.00 86.25 93 HIS A N 1
ATOM 650 C CA . HIS A 1 93 ? -23.523 7.176 34.392 1.00 86.25 93 HIS A CA 1
ATOM 651 C C . HIS A 1 93 ? -22.913 8.198 33.422 1.00 86.25 93 HIS A C 1
ATOM 653 O O . HIS A 1 93 ? -22.096 9.026 33.825 1.00 86.25 93 HIS A O 1
ATOM 659 N N . PRO A 1 94 ? -23.272 8.155 32.124 1.00 76.75 94 PRO A N 1
ATOM 660 C CA . PRO A 1 94 ? -22.681 9.024 31.100 1.00 76.75 94 PRO A CA 1
ATOM 661 C C . PRO A 1 94 ? -22.880 10.524 31.343 1.00 76.75 94 PRO A C 1
ATOM 663 O O . PRO A 1 94 ? -22.126 11.330 30.814 1.00 76.75 94 PRO A O 1
ATOM 666 N N . GLY A 1 95 ? -23.895 10.907 32.124 1.00 74.31 95 GLY A N 1
ATOM 667 C CA . GLY A 1 95 ? -24.159 12.303 32.481 1.00 74.31 95 GLY A CA 1
ATOM 668 C C . GLY A 1 95 ? -23.190 12.880 33.518 1.00 74.31 95 GLY A C 1
ATOM 669 O O . GLY A 1 95 ? -23.046 14.097 33.590 1.00 74.31 95 GLY A O 1
ATOM 670 N N . ASP A 1 96 ? -22.498 12.029 34.283 1.00 69.94 96 ASP A N 1
ATOM 671 C CA . ASP A 1 96 ? -21.653 12.459 35.407 1.00 69.94 96 ASP A CA 1
ATOM 672 C C . ASP A 1 96 ? -20.272 12.946 34.952 1.00 69.94 96 ASP A C 1
ATOM 674 O O . ASP A 1 96 ? -19.561 13.637 35.682 1.00 69.94 96 ASP A O 1
ATOM 678 N N . LYS A 1 97 ? -19.870 12.592 33.728 1.00 62.91 97 LYS A N 1
ATOM 679 C CA . LYS A 1 97 ? -18.635 13.051 33.096 1.00 62.91 97 LYS A CA 1
ATOM 680 C C . LYS A 1 97 ? -18.908 13.276 31.615 1.00 62.91 97 LYS A C 1
ATOM 682 O O . LYS A 1 97 ? -19.469 12.400 30.971 1.00 62.91 97 LYS A O 1
ATOM 687 N N . GLN A 1 98 ? -18.464 14.404 31.053 1.00 62.16 98 GLN A N 1
ATOM 688 C CA . GLN A 1 98 ? -18.498 14.645 29.602 1.00 62.16 98 GLN A CA 1
ATOM 689 C C . GLN A 1 98 ? -17.530 13.693 28.885 1.00 62.16 98 GLN A C 1
ATOM 691 O O . GLN A 1 98 ? -16.410 14.051 28.530 1.00 62.16 98 GLN A O 1
ATOM 696 N N . VAL A 1 99 ? -17.942 12.441 28.729 1.00 65.50 99 VAL A N 1
ATOM 697 C CA . VAL A 1 99 ? -17.134 11.378 28.151 1.00 65.50 99 VAL A CA 1
ATOM 698 C C . VAL A 1 99 ? -17.638 11.091 26.748 1.00 65.50 99 VAL A C 1
ATOM 700 O O . VAL A 1 99 ? -18.811 10.786 26.542 1.00 65.50 99 VAL A O 1
ATOM 703 N N . SER A 1 100 ? -16.735 11.160 25.772 1.00 64.06 100 SER A N 1
ATOM 704 C CA . SER A 1 100 ? -17.040 10.761 24.401 1.00 64.06 100 SER A CA 1
ATOM 705 C C . SER A 1 100 ? -17.163 9.237 24.314 1.00 64.06 100 SER A C 1
ATOM 707 O O . SER A 1 100 ? -16.167 8.511 24.324 1.00 64.06 100 SER A O 1
ATOM 709 N N . LEU A 1 101 ? -18.403 8.752 24.218 1.00 66.88 101 LEU A N 1
ATOM 710 C CA . LEU A 1 101 ? -18.750 7.339 24.028 1.00 66.88 101 LEU A CA 1
ATOM 711 C C . LEU A 1 101 ? -18.777 6.946 22.543 1.00 66.88 101 LEU A C 1
ATOM 713 O O . LEU A 1 101 ? -19.613 6.151 22.117 1.00 66.88 101 LEU A O 1
ATOM 717 N N . ASN A 1 102 ? -17.857 7.495 21.750 1.00 65.94 102 ASN A N 1
ATOM 718 C CA . ASN A 1 102 ? -17.779 7.251 20.307 1.00 65.94 102 ASN A CA 1
ATOM 719 C C . ASN A 1 102 ? -17.027 5.957 19.962 1.00 65.94 102 ASN A C 1
ATOM 721 O O . ASN A 1 102 ? -16.630 5.752 18.815 1.00 65.94 102 ASN A O 1
ATOM 725 N N . SER A 1 103 ? -16.842 5.076 20.950 1.00 74.12 103 SER A N 1
ATOM 726 C CA . SER A 1 103 ? -16.230 3.779 20.723 1.00 74.12 103 SER A CA 1
ATOM 727 C C . SER A 1 103 ? -17.110 2.934 19.791 1.00 74.12 103 SER A C 1
ATOM 729 O O . SER A 1 103 ? -18.318 2.819 20.030 1.00 74.12 103 SER A O 1
ATOM 731 N N . PRO A 1 104 ? -16.520 2.231 18.808 1.00 69.25 104 PRO A N 1
ATOM 732 C CA . PRO A 1 104 ? -17.197 1.199 18.021 1.00 69.25 104 PRO A CA 1
ATOM 733 C C . PRO A 1 104 ? -17.789 0.070 18.881 1.00 69.25 104 PRO A C 1
ATOM 735 O O . PRO A 1 104 ? -18.643 -0.679 18.414 1.00 69.25 104 PRO A O 1
ATOM 738 N N . HIS A 1 105 ? -17.330 -0.065 20.132 1.00 72.94 105 HIS A N 1
ATOM 739 C CA . HIS A 1 105 ? -17.851 -1.015 21.111 1.00 72.94 105 HIS A CA 1
ATOM 740 C C . HIS A 1 105 ? -19.083 -0.497 21.884 1.00 72.94 105 HIS A C 1
ATOM 742 O O . HIS A 1 105 ? -19.712 -1.280 22.582 1.00 72.94 105 HIS A O 1
ATOM 748 N N . GLY A 1 106 ? -19.488 0.769 21.717 1.00 67.50 106 GLY A N 1
ATOM 749 C CA . GLY A 1 106 ? -20.719 1.335 22.279 1.00 67.50 106 GLY A CA 1
ATOM 750 C C . GLY A 1 106 ? -20.724 1.431 23.810 1.00 67.50 106 GLY A C 1
ATOM 751 O O . GLY A 1 106 ? -20.621 0.440 24.525 1.00 67.50 106 GLY A O 1
ATOM 752 N N . SER A 1 107 ? -20.897 2.642 24.351 1.00 73.44 107 SER A N 1
ATOM 753 C CA . SER A 1 107 ? -20.926 2.931 25.804 1.00 73.44 107 SER A CA 1
ATOM 754 C C . SER A 1 107 ? -19.649 2.602 26.602 1.00 73.44 107 SER A C 1
ATOM 756 O O . SER A 1 107 ? -19.645 2.673 27.832 1.00 73.44 107 SER A O 1
ATOM 758 N N . ALA A 1 108 ? -18.549 2.315 25.906 1.00 81.31 108 ALA A N 1
ATOM 759 C CA . ALA A 1 108 ? -17.197 2.333 26.451 1.00 81.31 108 ALA A CA 1
ATOM 760 C C . ALA A 1 108 ? -16.454 3.610 26.024 1.00 81.31 108 ALA A C 1
ATOM 762 O O . ALA A 1 108 ? -16.804 4.242 25.020 1.00 81.31 108 ALA A O 1
ATOM 763 N N . LEU A 1 109 ? -15.409 3.961 26.771 1.00 84.12 109 LEU A N 1
ATOM 764 C CA . LEU A 1 109 ? -14.387 4.910 26.346 1.00 84.12 109 LEU A CA 1
ATOM 765 C C . LEU A 1 109 ? -13.834 4.504 24.978 1.00 84.12 109 LEU A C 1
ATOM 767 O O . LEU A 1 109 ? -13.645 3.319 24.695 1.00 84.12 109 LEU A O 1
ATOM 771 N N . SER A 1 110 ? -13.562 5.498 24.133 1.00 86.75 110 SER A N 1
ATOM 772 C CA . SER A 1 110 ? -12.858 5.250 22.870 1.00 86.75 110 SER A CA 1
ATOM 773 C C . SER A 1 110 ? -11.446 4.749 23.179 1.00 86.75 110 SER A C 1
ATOM 775 O O . SER A 1 110 ? -10.784 5.278 24.068 1.00 86.75 110 SER A O 1
ATOM 777 N N . CYS A 1 111 ? -10.956 3.745 22.457 1.00 86.38 111 CYS A N 1
ATOM 778 C CA . CYS A 1 111 ? -9.619 3.184 22.663 1.00 86.38 111 CYS A CA 1
ATOM 779 C C . CYS A 1 111 ? -8.525 4.270 22.632 1.00 86.38 111 CYS A C 1
ATOM 781 O O . CYS A 1 111 ? -7.573 4.224 23.417 1.00 86.38 111 CYS A O 1
ATOM 783 N N . SER A 1 112 ? -8.680 5.279 21.768 1.00 88.06 112 SER A N 1
ATOM 784 C CA . SER A 1 112 ? -7.748 6.403 21.627 1.00 88.06 112 SER A CA 1
ATOM 785 C C . SER A 1 112 ? -7.653 7.320 22.853 1.00 88.06 112 SER A C 1
ATOM 787 O O . SER A 1 112 ? -6.679 8.062 22.961 1.00 88.06 112 SER A O 1
ATOM 789 N N . THR A 1 113 ? -8.597 7.275 23.807 1.00 86.06 113 THR A N 1
ATOM 790 C CA . THR A 1 113 ? -8.485 8.070 25.048 1.00 86.06 113 THR A CA 1
ATOM 791 C C . THR A 1 113 ? -7.357 7.576 25.949 1.00 86.06 113 THR A C 1
ATOM 793 O O . THR A 1 113 ? -6.809 8.354 26.723 1.00 86.06 113 THR A O 1
ATOM 796 N N . CYS A 1 114 ? -6.999 6.293 25.845 1.00 86.62 114 CYS A N 1
ATOM 797 C CA . CYS A 1 114 ? -5.892 5.686 26.587 1.00 86.62 114 CYS A CA 1
ATOM 798 C C . CYS A 1 114 ? -4.697 5.381 25.671 1.00 86.62 114 CYS A C 1
ATOM 800 O O . CYS A 1 114 ? -3.546 5.602 26.047 1.00 86.62 114 CYS A O 1
ATOM 802 N N . HIS A 1 115 ? -4.944 4.925 24.440 1.00 88.12 115 HIS A N 1
ATOM 803 C CA . HIS A 1 115 ? -3.905 4.654 23.448 1.00 88.12 115 HIS A CA 1
ATOM 804 C C . HIS A 1 115 ? -3.576 5.900 22.622 1.00 88.12 115 HIS A C 1
ATOM 806 O O . HIS A 1 115 ? -3.844 5.953 21.427 1.00 88.12 115 HIS A O 1
ATOM 812 N N . THR A 1 116 ? -2.921 6.880 23.244 1.00 89.25 116 THR A N 1
ATOM 813 C CA . THR A 1 116 ? -2.647 8.215 22.669 1.00 89.25 116 THR A CA 1
ATOM 814 C C . THR A 1 116 ? -1.805 8.230 21.387 1.00 89.25 116 THR A C 1
ATOM 816 O O . THR A 1 116 ? -1.753 9.242 20.694 1.00 89.25 116 THR A O 1
ATOM 819 N N . LYS A 1 117 ? -1.159 7.111 21.028 1.00 89.88 117 LYS A N 1
ATOM 820 C CA . LYS A 1 117 ? -0.509 6.938 19.715 1.00 89.88 117 LYS A CA 1
ATOM 821 C C . LYS A 1 117 ? -1.517 6.827 18.562 1.00 89.88 117 LYS A C 1
ATOM 823 O O . LYS A 1 117 ? -1.141 7.042 17.415 1.00 89.88 117 LYS A O 1
ATOM 828 N N . ALA A 1 118 ? -2.764 6.463 18.852 1.00 89.69 118 ALA A N 1
ATOM 829 C CA . ALA A 1 118 ? -3.868 6.461 17.908 1.00 89.69 118 ALA A CA 1
ATOM 830 C C . ALA A 1 118 ? -4.633 7.785 18.024 1.00 89.69 118 ALA A C 1
ATOM 832 O O . ALA A 1 118 ? -5.059 8.172 19.108 1.00 89.69 118 ALA A O 1
ATOM 833 N N . THR A 1 119 ? -4.850 8.470 16.904 1.00 89.12 119 THR A N 1
ATOM 834 C CA . THR A 1 119 ? -5.642 9.713 16.862 1.00 89.12 119 THR A CA 1
ATOM 835 C C . THR A 1 119 ? -7.153 9.471 16.983 1.00 89.12 119 THR A C 1
ATOM 837 O O . THR A 1 119 ? -7.910 10.405 17.219 1.00 89.12 119 THR A O 1
ATOM 840 N N . SER A 1 120 ? -7.598 8.226 16.795 1.00 89.31 120 SER A N 1
ATOM 841 C CA . SER A 1 120 ? -8.988 7.753 16.853 1.00 89.31 120 SER A CA 1
ATOM 842 C C . SER A 1 120 ? -9.024 6.218 16.891 1.00 89.31 120 SER A C 1
ATOM 844 O O . SER A 1 120 ? -8.013 5.564 16.620 1.00 89.31 120 SER A O 1
ATOM 846 N N . ASP A 1 121 ? -10.198 5.626 17.119 1.00 88.75 121 ASP A N 1
ATOM 847 C CA . ASP A 1 121 ? -10.406 4.164 17.107 1.00 88.75 121 ASP A CA 1
ATOM 848 C C . ASP A 1 121 ? -10.313 3.532 15.701 1.00 88.75 121 ASP A C 1
ATOM 850 O O . ASP A 1 121 ? -10.494 2.326 15.533 1.00 88.75 121 ASP A O 1
ATOM 854 N N . THR A 1 122 ? -10.005 4.338 14.683 1.00 90.06 122 THR A N 1
ATOM 855 C CA . THR A 1 122 ? -9.761 3.921 13.294 1.00 90.06 122 THR A CA 1
ATOM 856 C C . THR A 1 122 ? -8.417 4.440 12.760 1.00 90.06 122 THR A C 1
ATOM 858 O O . THR A 1 122 ? -8.191 4.440 11.553 1.00 90.06 122 THR A O 1
ATOM 861 N N . ALA A 1 123 ? -7.514 4.914 13.630 1.00 89.00 123 ALA A N 1
ATOM 862 C CA . ALA A 1 123 ? -6.359 5.739 13.243 1.00 89.00 123 ALA A CA 1
ATOM 863 C C . ALA A 1 123 ? -5.340 5.094 12.288 1.00 89.00 123 ALA A C 1
ATOM 865 O O . ALA A 1 123 ? -4.632 5.814 11.590 1.00 89.00 123 ALA A O 1
ATOM 866 N N . PHE A 1 124 ? -5.208 3.766 12.288 1.00 87.38 124 PHE A N 1
ATOM 867 C CA . PHE A 1 124 ? -4.092 3.090 11.611 1.00 87.38 124 PHE A CA 1
ATOM 868 C C . PHE A 1 124 ? -4.414 2.561 10.213 1.00 87.38 124 PHE A C 1
ATOM 870 O O . PHE A 1 124 ? -3.501 2.201 9.477 1.00 87.38 124 PHE A O 1
ATOM 877 N N . HIS A 1 125 ? -5.694 2.487 9.862 1.00 87.94 125 HIS A N 1
ATOM 878 C CA . HIS A 1 125 ? -6.163 2.007 8.565 1.00 87.94 125 HIS A CA 1
ATOM 879 C C . HIS A 1 125 ? -7.103 3.063 7.960 1.00 87.94 125 HIS A C 1
ATOM 881 O O . HIS A 1 125 ? -6.827 4.257 8.025 1.00 87.94 125 HIS A O 1
ATOM 887 N N . ASN A 1 126 ? -8.202 2.648 7.334 1.00 82.94 126 ASN A N 1
ATOM 888 C CA . ASN A 1 126 ? -9.234 3.560 6.857 1.00 82.94 126 ASN A CA 1
ATOM 889 C C . ASN A 1 126 ? -10.347 3.716 7.911 1.00 82.94 126 ASN A C 1
ATOM 891 O O . ASN A 1 126 ? -10.452 2.919 8.843 1.00 82.94 126 ASN A O 1
ATOM 895 N N . ALA A 1 127 ? -11.228 4.702 7.719 1.00 80.94 127 ALA A N 1
ATOM 896 C CA . ALA A 1 127 ? -12.330 5.007 8.639 1.00 80.94 127 ALA A CA 1
ATOM 897 C C . ALA A 1 127 ? -13.336 3.853 8.859 1.00 80.94 127 ALA A C 1
ATOM 899 O O . ALA A 1 127 ? -14.166 3.934 9.758 1.00 80.94 127 ALA A O 1
ATOM 900 N N . LYS A 1 128 ? -13.288 2.781 8.056 1.00 83.00 128 LYS A N 1
ATOM 901 C CA . LYS A 1 128 ? -14.135 1.587 8.211 1.00 83.00 128 LYS A CA 1
ATOM 902 C C . LYS A 1 128 ? -13.469 0.485 9.041 1.00 83.00 128 LYS A C 1
ATOM 904 O O . LYS A 1 128 ? -14.149 -0.458 9.432 1.00 83.00 128 LYS A O 1
ATOM 909 N N . THR A 1 129 ? -12.170 0.584 9.321 1.00 88.44 129 THR A N 1
ATOM 910 C CA . THR A 1 129 ? -11.424 -0.422 10.087 1.00 88.44 129 THR A CA 1
ATOM 911 C C . THR A 1 129 ? -11.239 0.051 11.524 1.00 88.44 129 THR A C 1
ATOM 913 O O . THR A 1 129 ? -10.227 0.655 11.879 1.00 88.44 129 THR A O 1
ATOM 916 N N . ALA A 1 130 ? -12.234 -0.236 12.360 1.00 89.81 130 ALA A N 1
ATOM 917 C CA . ALA A 1 130 ? -12.160 -0.002 13.798 1.00 89.81 130 ALA A CA 1
ATOM 918 C C . ALA A 1 130 ? -11.186 -0.970 14.488 1.00 89.81 130 ALA A C 1
ATOM 920 O O . ALA A 1 130 ? -11.064 -2.121 14.058 1.00 89.81 130 ALA A O 1
ATOM 921 N N . CYS A 1 131 ? -10.596 -0.561 15.619 1.00 88.19 131 CYS A N 1
ATOM 922 C CA . CYS A 1 131 ? -9.825 -1.435 16.516 1.00 88.19 131 CYS A CA 1
ATOM 923 C C . CYS A 1 131 ? -10.549 -2.767 16.782 1.00 88.19 131 CYS A C 1
ATOM 925 O O . CYS A 1 131 ? -9.928 -3.829 16.723 1.00 88.19 131 CYS A O 1
ATOM 927 N N . SER A 1 132 ? -11.872 -2.708 16.989 1.00 87.50 132 SER A N 1
ATOM 928 C CA . SER A 1 132 ? -12.739 -3.855 17.286 1.00 87.50 132 SER A CA 1
ATOM 929 C C . SER A 1 132 ? -12.899 -4.866 16.143 1.00 87.50 132 SER A C 1
ATOM 931 O O . SER A 1 132 ? -13.371 -5.979 16.357 1.00 87.50 132 SER A O 1
ATOM 933 N N . SER A 1 133 ? -12.499 -4.503 14.921 1.00 87.44 133 SER A N 1
ATOM 934 C CA . SER A 1 133 ? -12.538 -5.407 13.759 1.00 87.44 133 SER A CA 1
ATOM 935 C C . SER A 1 133 ? -11.439 -6.472 13.835 1.00 87.44 133 SER A C 1
ATOM 937 O O . SER A 1 133 ? -11.561 -7.556 13.261 1.00 87.44 133 SER A O 1
ATOM 939 N N . CYS A 1 134 ? -10.360 -6.157 14.556 1.00 86.12 134 CYS A N 1
ATOM 940 C CA . CYS A 1 134 ? -9.240 -7.058 14.797 1.00 86.12 134 CYS A CA 1
ATOM 941 C C . CYS A 1 134 ? -9.207 -7.503 16.258 1.00 86.12 134 CYS A C 1
ATOM 943 O O . CYS A 1 134 ? -9.145 -8.698 16.527 1.00 86.12 134 CYS A O 1
ATOM 945 N N . HIS A 1 135 ? -9.266 -6.554 17.191 1.00 86.00 135 HIS A N 1
ATOM 946 C CA . HIS A 1 135 ? -9.279 -6.821 18.623 1.00 86.00 135 HIS A CA 1
ATOM 947 C C . HIS A 1 135 ? -10.697 -7.113 19.091 1.00 86.00 135 HIS A C 1
ATOM 949 O O . HIS A 1 135 ? -11.586 -6.285 18.944 1.00 86.00 135 HIS A O 1
ATOM 955 N N . THR A 1 136 ? -10.922 -8.268 19.702 1.00 85.31 136 THR A N 1
ATOM 956 C CA . THR A 1 136 ? -12.252 -8.573 20.234 1.0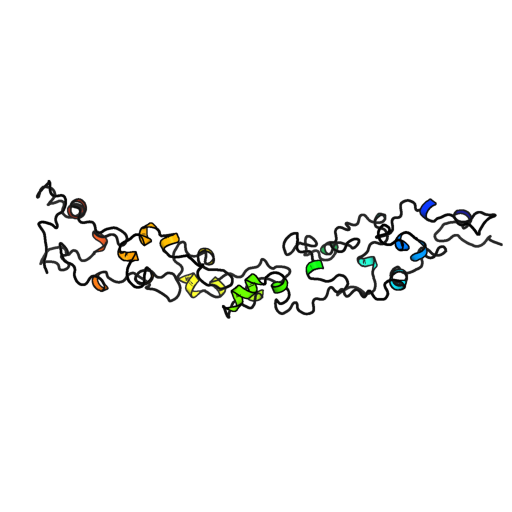0 85.31 136 THR A CA 1
ATOM 957 C C . THR A 1 136 ? -12.431 -7.831 21.564 1.00 85.31 136 THR A C 1
ATOM 959 O O . THR A 1 136 ? -11.546 -7.914 22.416 1.00 85.31 136 THR A O 1
ATOM 962 N N . PRO A 1 137 ? -13.533 -7.093 21.793 1.00 84.12 137 PRO A N 1
ATOM 963 C CA . PRO A 1 137 ? -13.797 -6.494 23.099 1.00 84.12 137 PRO A CA 1
ATOM 964 C C . PRO A 1 137 ? -13.758 -7.547 24.211 1.00 84.12 137 PRO A C 1
ATOM 966 O O . PRO A 1 137 ? -14.212 -8.673 24.020 1.00 84.12 137 PRO A O 1
ATOM 969 N N . HIS A 1 138 ? -13.170 -7.200 25.356 1.00 84.25 138 HIS A N 1
ATOM 970 C CA . HIS A 1 138 ? -12.850 -8.121 26.462 1.00 84.25 138 HIS A CA 1
ATOM 971 C C . HIS A 1 138 ? -11.828 -9.232 26.124 1.00 84.25 138 HIS A C 1
ATOM 973 O O . HIS A 1 138 ? -11.312 -9.876 27.033 1.00 84.25 138 HIS A O 1
ATOM 979 N N . GLN A 1 139 ? -11.463 -9.421 24.855 1.00 82.19 139 GLN A N 1
ATOM 980 C CA . GLN A 1 139 ? -10.473 -10.382 24.354 1.00 82.19 139 GLN A CA 1
ATOM 981 C C . GLN A 1 139 ? -9.467 -9.680 23.435 1.00 82.19 139 GLN A C 1
ATOM 983 O O . GLN A 1 139 ? -9.351 -9.964 22.240 1.00 82.19 139 GLN A O 1
ATOM 988 N N . PHE A 1 140 ? -8.762 -8.693 23.994 1.00 78.56 140 PHE A N 1
ATOM 989 C CA . PHE A 1 140 ? -7.938 -7.776 23.204 1.00 78.56 140 PHE A CA 1
ATOM 990 C C . PHE A 1 140 ? -6.634 -8.414 22.719 1.00 78.56 140 PHE A C 1
ATOM 992 O O . PHE A 1 140 ? -6.033 -7.933 21.756 1.00 78.56 140 PHE A O 1
ATOM 999 N N . GLN A 1 141 ? -6.186 -9.494 23.361 1.00 76.62 141 GLN A N 1
ATOM 1000 C CA . GLN A 1 141 ? -4.993 -10.216 22.939 1.00 76.62 141 GLN A CA 1
ATOM 1001 C C . GLN A 1 141 ? -5.255 -10.979 21.637 1.00 76.62 141 GLN A C 1
ATOM 1003 O O . GLN A 1 141 ? -6.091 -11.875 21.569 1.00 76.62 141 GLN A O 1
ATOM 1008 N N . LEU A 1 142 ? -4.493 -10.643 20.598 1.00 75.06 142 LEU A N 1
ATOM 1009 C CA . LEU A 1 142 ? -4.477 -11.383 19.342 1.00 75.06 142 LEU A CA 1
ATOM 1010 C C . LEU A 1 142 ? -3.415 -12.482 19.426 1.00 75.06 142 LEU A C 1
ATOM 1012 O O . LEU A 1 142 ? -2.224 -12.185 19.453 1.00 75.06 142 LEU A O 1
ATOM 1016 N N . ALA A 1 143 ? -3.839 -13.747 19.425 1.00 59.03 143 ALA A N 1
ATOM 1017 C CA . ALA A 1 143 ? -2.954 -14.910 19.558 1.00 59.03 143 ALA A CA 1
ATOM 1018 C C . ALA A 1 143 ? -1.966 -15.112 18.383 1.00 59.03 143 ALA A C 1
ATOM 1020 O O . ALA A 1 143 ? -1.111 -15.992 18.439 1.00 59.03 143 ALA A O 1
ATOM 1021 N N . SER A 1 144 ? -2.066 -14.344 17.290 1.00 55.44 144 SER A N 1
ATOM 1022 C CA . SER A 1 144 ? -1.289 -14.585 16.058 1.00 55.44 144 SER A CA 1
ATOM 1023 C C . SER A 1 144 ? -0.888 -13.304 15.319 1.00 55.44 144 SER A C 1
ATOM 1025 O O . SER A 1 144 ? -0.950 -13.218 14.094 1.00 55.44 144 SER A O 1
ATOM 1027 N N . SER A 1 145 ? -0.456 -12.286 16.060 1.00 50.84 145 SER A N 1
ATOM 1028 C CA . SER A 1 145 ? 0.096 -11.048 15.491 1.00 50.84 145 SER A CA 1
ATOM 1029 C C . SER A 1 145 ? 1.479 -11.222 14.839 1.00 50.84 145 SER A C 1
ATOM 1031 O O . SER A 1 145 ? 1.909 -10.341 14.100 1.00 50.84 145 SER A O 1
ATOM 1033 N N . ALA A 1 146 ? 2.163 -12.350 15.065 1.00 49.22 146 ALA A N 1
ATOM 1034 C CA . ALA A 1 146 ? 3.556 -12.546 14.658 1.00 49.22 146 ALA A CA 1
ATOM 1035 C C . ALA A 1 146 ? 3.777 -12.939 13.180 1.00 49.22 146 ALA A C 1
ATOM 1037 O O . ALA A 1 146 ? 4.905 -12.851 12.711 1.00 49.22 146 ALA A O 1
ATOM 1038 N N . THR A 1 147 ? 2.754 -13.361 12.427 1.00 52.16 147 THR A N 1
ATOM 1039 C CA . THR A 1 147 ? 2.960 -14.018 11.110 1.00 52.16 147 THR A CA 1
ATOM 1040 C C . THR A 1 147 ? 2.167 -13.424 9.944 1.00 52.16 147 THR A C 1
ATOM 1042 O O . THR A 1 147 ? 2.069 -14.040 8.888 1.00 52.16 147 THR A O 1
ATOM 1045 N N . GLY A 1 148 ? 1.567 -12.238 10.089 1.00 62.53 148 GLY A N 1
ATOM 1046 C CA . GLY A 1 148 ? 0.769 -11.631 9.008 1.00 62.53 148 GLY A CA 1
ATOM 1047 C C . GLY A 1 148 ? -0.566 -12.340 8.724 1.00 62.53 148 GLY A C 1
ATOM 1048 O O . GLY A 1 148 ? -1.337 -11.881 7.885 1.00 62.53 148 GLY A O 1
ATOM 1049 N N . ALA A 1 149 ? -0.902 -13.396 9.476 1.00 73.38 149 ALA A N 1
ATOM 1050 C CA . ALA A 1 149 ? -2.172 -14.120 9.381 1.00 73.38 149 ALA A CA 1
ATOM 1051 C C . ALA A 1 149 ? -3.403 -13.224 9.630 1.00 73.38 149 ALA A C 1
ATOM 1053 O O . ALA A 1 149 ? -4.490 -13.489 9.124 1.00 73.38 149 ALA A O 1
ATOM 1054 N N . VAL A 1 150 ? -3.250 -12.130 10.381 1.00 80.44 150 VAL A N 1
ATOM 1055 C CA . VAL A 1 150 ? -4.326 -11.143 10.556 1.00 80.44 150 VAL A CA 1
ATOM 1056 C C . VAL A 1 150 ? -4.556 -10.305 9.295 1.00 80.44 150 VAL A C 1
ATOM 1058 O O . VAL A 1 150 ? -5.699 -9.970 8.994 1.00 80.44 150 VAL A O 1
ATOM 1061 N N . CYS A 1 151 ? -3.503 -10.010 8.526 1.00 82.81 151 CYS A N 1
ATOM 1062 C CA . CYS A 1 151 ? -3.580 -9.172 7.332 1.00 82.81 151 CYS A CA 1
ATOM 1063 C C . CYS A 1 151 ? -4.450 -9.837 6.262 1.00 82.81 151 CYS A C 1
ATOM 1065 O O . CYS A 1 151 ? -5.294 -9.187 5.649 1.00 82.81 151 CYS A O 1
ATOM 1067 N N . VAL A 1 152 ? -4.294 -11.153 6.085 1.00 84.62 152 VAL A N 1
ATOM 1068 C CA . VAL A 1 152 ? -4.928 -11.916 4.997 1.00 84.62 152 VAL A CA 1
ATOM 1069 C C . VAL A 1 152 ? -6.443 -12.067 5.143 1.00 84.62 152 VAL A C 1
ATOM 1071 O O . VAL A 1 152 ? -7.120 -12.377 4.169 1.00 84.62 152 VAL A O 1
ATOM 1074 N N . ARG A 1 153 ? -6.998 -11.768 6.328 1.00 86.00 153 ARG A N 1
ATOM 1075 C CA . ARG A 1 153 ? -8.454 -11.676 6.537 1.00 86.00 153 ARG A CA 1
ATOM 1076 C C . ARG A 1 153 ? -9.097 -10.602 5.655 1.00 86.00 153 ARG A C 1
ATOM 1078 O O . ARG A 1 153 ? -10.263 -10.736 5.304 1.00 86.00 153 ARG A O 1
ATOM 1085 N N . CYS A 1 154 ? -8.336 -9.562 5.309 1.00 88.50 154 CYS A N 1
ATOM 1086 C CA . CYS A 1 154 ? -8.770 -8.484 4.420 1.00 88.50 154 CYS A CA 1
ATOM 1087 C C . CYS A 1 154 ? -7.926 -8.408 3.134 1.00 88.50 154 CYS A C 1
ATOM 1089 O O . CYS A 1 154 ? -8.452 -8.063 2.082 1.00 88.50 154 CYS A O 1
ATOM 1091 N N . HIS A 1 155 ? -6.639 -8.765 3.199 1.00 89.44 155 HIS A N 1
ATOM 1092 C CA . HIS A 1 155 ? -5.655 -8.647 2.114 1.00 89.44 155 HIS A CA 1
ATOM 1093 C C . HIS A 1 155 ? -5.364 -9.980 1.405 1.00 89.44 155 HIS A C 1
ATOM 1095 O O . HIS A 1 155 ? -4.213 -10.333 1.135 1.00 89.44 155 HIS A O 1
ATOM 1101 N N . ALA A 1 156 ? -6.408 -10.764 1.123 1.00 90.44 156 ALA A N 1
ATOM 1102 C CA . ALA A 1 156 ? -6.264 -12.055 0.446 1.00 90.44 156 ALA A CA 1
ATOM 1103 C C . ALA A 1 156 ? -5.697 -11.911 -0.982 1.00 90.44 156 ALA A C 1
ATOM 1105 O O . ALA A 1 156 ? -4.927 -12.757 -1.436 1.00 90.44 156 ALA A O 1
ATOM 1106 N N . GLY A 1 157 ? -6.033 -10.817 -1.679 1.00 91.88 157 GLY A N 1
ATOM 1107 C CA . GLY A 1 157 ? -5.508 -10.524 -3.015 1.00 91.88 157 GLY A CA 1
ATOM 1108 C C . GLY A 1 157 ? -3.999 -10.279 -3.003 1.00 91.88 157 GLY A C 1
ATOM 1109 O O . GLY A 1 157 ? -3.270 -10.847 -3.814 1.00 91.88 157 GLY A O 1
ATOM 1110 N N . GLU A 1 158 ? -3.511 -9.496 -2.041 1.00 91.06 158 GLU A N 1
ATOM 1111 C CA . GLU A 1 158 ? -2.079 -9.256 -1.863 1.00 91.06 158 GLU A CA 1
ATOM 1112 C C . GLU A 1 158 ? -1.338 -10.528 -1.440 1.00 91.06 158 GLU A C 1
ATOM 1114 O O . GLU A 1 158 ? -0.269 -10.809 -1.978 1.00 91.06 158 GLU A O 1
ATOM 1119 N N . GLN A 1 159 ? -1.913 -11.340 -0.545 1.00 89.38 159 GLN A N 1
ATOM 1120 C CA . GLN A 1 159 ? -1.350 -12.647 -0.187 1.00 89.38 159 GLN A CA 1
ATOM 1121 C C . GLN A 1 159 ? -1.205 -13.551 -1.416 1.00 89.38 159 GLN A C 1
ATOM 1123 O O . GLN A 1 159 ? -0.184 -14.217 -1.599 1.00 89.38 159 GLN A O 1
ATOM 1128 N N . HIS A 1 160 ? -2.224 -13.574 -2.274 1.00 90.38 160 HIS A N 1
ATOM 1129 C CA . HIS A 1 160 ? -2.167 -14.343 -3.505 1.00 90.38 160 HIS A CA 1
ATOM 1130 C C . HIS A 1 160 ? -1.080 -13.811 -4.449 1.00 90.38 160 HIS A C 1
ATOM 1132 O O . HIS A 1 160 ? -0.287 -14.598 -4.965 1.00 90.38 160 HIS A O 1
ATOM 1138 N N . ALA A 1 161 ? -0.977 -12.492 -4.625 1.00 91.75 161 ALA A N 1
ATOM 1139 C CA . ALA A 1 161 ? 0.044 -11.885 -5.477 1.00 91.75 161 ALA A CA 1
ATOM 1140 C C . ALA A 1 161 ? 1.471 -12.226 -5.007 1.00 91.75 161 ALA A C 1
ATOM 1142 O O . ALA A 1 161 ? 2.314 -12.632 -5.811 1.00 91.75 161 ALA A O 1
ATOM 1143 N N . THR A 1 162 ? 1.739 -12.144 -3.701 1.00 90.75 162 THR A N 1
ATOM 1144 C CA . THR A 1 162 ? 3.068 -12.449 -3.148 1.00 90.75 162 THR A CA 1
ATOM 1145 C C . THR A 1 162 ? 3.400 -13.943 -3.154 1.00 90.75 162 THR A C 1
ATOM 1147 O O . THR A 1 162 ? 4.579 -14.293 -3.161 1.00 90.75 162 THR A O 1
ATOM 1150 N N . SER A 1 163 ? 2.404 -14.838 -3.221 1.00 88.00 163 SER A N 1
ATOM 1151 C CA . SER A 1 163 ? 2.602 -16.299 -3.145 1.00 88.00 163 SER A CA 1
ATOM 1152 C C . SER A 1 163 ? 3.551 -16.870 -4.208 1.00 88.00 163 SER A C 1
ATOM 1154 O O . SER A 1 163 ? 4.184 -17.903 -3.990 1.00 88.00 163 SER A O 1
ATOM 1156 N N . THR A 1 164 ? 3.691 -16.184 -5.347 1.00 84.75 164 THR A N 1
ATOM 1157 C CA . THR A 1 164 ? 4.578 -16.606 -6.445 1.00 84.75 164 THR A CA 1
ATOM 1158 C C . THR A 1 164 ? 5.991 -16.018 -6.366 1.00 84.75 164 THR A C 1
ATOM 1160 O O . THR A 1 164 ? 6.851 -16.400 -7.159 1.00 84.75 164 THR A O 1
ATOM 1163 N N . SER A 1 165 ? 6.258 -15.142 -5.392 1.00 88.12 165 SER A N 1
ATOM 1164 C CA . SER A 1 165 ? 7.506 -14.382 -5.269 1.00 88.12 165 SER A CA 1
ATOM 1165 C C . SER A 1 165 ? 8.147 -14.626 -3.901 1.00 88.12 165 SER A C 1
ATOM 1167 O O . SER A 1 165 ? 7.803 -13.990 -2.908 1.00 88.12 165 SER A O 1
ATOM 1169 N N . LYS A 1 166 ? 9.126 -15.545 -3.856 1.00 82.19 166 LYS A N 1
ATOM 1170 C CA . LYS A 1 166 ? 9.751 -16.090 -2.626 1.00 82.19 166 LYS A CA 1
ATOM 1171 C C . LYS A 1 166 ? 10.318 -15.048 -1.641 1.00 82.19 166 LYS A C 1
ATOM 1173 O O . LYS A 1 166 ? 10.521 -15.382 -0.481 1.00 82.19 166 LYS A O 1
ATOM 1178 N N . GLY A 1 167 ? 10.588 -13.817 -2.079 1.00 85.50 167 GLY A N 1
ATOM 1179 C CA . GLY A 1 167 ? 11.076 -12.725 -1.223 1.00 85.50 167 GLY A CA 1
ATOM 1180 C C . GLY A 1 167 ? 9.994 -11.774 -0.698 1.00 85.50 167 GLY A C 1
ATOM 1181 O O . GLY A 1 167 ? 10.298 -10.932 0.138 1.00 85.50 167 GLY A O 1
ATOM 1182 N N . HIS A 1 168 ? 8.756 -11.872 -1.189 1.00 88.88 168 HIS A N 1
ATOM 1183 C CA . HIS A 1 168 ? 7.687 -10.896 -0.929 1.00 88.88 168 HIS A CA 1
ATOM 1184 C C . HIS A 1 168 ? 6.589 -11.435 0.002 1.00 88.88 168 HIS A C 1
ATOM 1186 O O . HIS A 1 168 ? 5.638 -10.727 0.321 1.00 88.88 168 HIS A O 1
ATOM 1192 N N . THR A 1 169 ? 6.692 -12.688 0.449 1.00 86.88 169 THR A N 1
ATOM 1193 C CA . THR A 1 169 ? 5.668 -13.348 1.278 1.00 86.88 169 THR A CA 1
ATOM 1194 C C . THR A 1 169 ? 5.640 -12.852 2.723 1.00 86.88 169 THR A C 1
ATOM 1196 O O . THR A 1 169 ? 4.654 -13.049 3.427 1.00 86.88 169 THR A O 1
ATOM 1199 N N . GLU A 1 170 ? 6.714 -12.215 3.188 1.00 85.94 170 GLU A N 1
ATOM 1200 C CA . GLU A 1 170 ? 6.813 -11.678 4.543 1.00 85.94 170 GLU A CA 1
ATOM 1201 C C . GLU A 1 170 ? 6.461 -10.190 4.540 1.00 85.94 170 GLU A C 1
ATOM 1203 O O . GLU A 1 170 ? 7.326 -9.327 4.401 1.00 85.94 170 GLU A O 1
ATOM 1208 N N . CYS A 1 171 ? 5.169 -9.887 4.691 1.00 85.38 171 CYS A N 1
ATOM 1209 C CA . CYS A 1 171 ? 4.645 -8.528 4.545 1.00 85.38 171 CYS A CA 1
ATOM 1210 C C . CYS A 1 171 ? 5.392 -7.505 5.411 1.00 85.38 171 CYS A C 1
ATOM 1212 O O . CYS A 1 171 ? 5.635 -6.403 4.942 1.00 85.38 171 CYS A O 1
ATOM 1214 N N . ALA A 1 172 ? 5.804 -7.877 6.629 1.00 83.94 172 ALA A N 1
ATOM 1215 C CA . ALA A 1 172 ? 6.498 -7.000 7.577 1.00 83.94 172 ALA A CA 1
ATOM 1216 C C . ALA A 1 172 ? 7.921 -6.582 7.148 1.00 83.94 172 ALA A C 1
ATOM 1218 O O . ALA A 1 172 ? 8.507 -5.687 7.753 1.00 83.94 172 ALA A O 1
ATOM 1219 N N . LYS A 1 173 ? 8.497 -7.221 6.119 1.00 84.94 173 LYS A N 1
ATOM 1220 C CA . LYS A 1 173 ? 9.775 -6.789 5.528 1.00 84.94 173 LYS A CA 1
ATOM 1221 C C . LYS A 1 173 ? 9.625 -5.593 4.603 1.00 84.94 173 LYS A C 1
ATOM 1223 O O . LYS A 1 173 ? 10.602 -4.896 4.364 1.00 84.94 173 LYS A O 1
ATOM 1228 N N . CYS A 1 174 ? 8.426 -5.377 4.074 1.00 86.19 174 CYS A N 1
ATOM 1229 C CA . CYS A 1 174 ? 8.129 -4.234 3.223 1.00 86.19 174 CYS A CA 1
ATOM 1230 C C . CYS A 1 174 ? 7.226 -3.251 3.950 1.00 86.19 174 CYS A C 1
ATOM 1232 O O . CYS A 1 174 ? 7.499 -2.063 3.935 1.00 86.19 174 CYS A O 1
ATOM 1234 N N . HIS A 1 175 ? 6.174 -3.743 4.592 1.00 86.88 175 HIS A N 1
ATOM 1235 C CA . HIS A 1 175 ? 5.221 -2.963 5.360 1.00 86.88 175 HIS A CA 1
ATOM 1236 C C . HIS A 1 175 ? 5.636 -2.837 6.824 1.00 86.88 175 HIS A C 1
ATOM 1238 O O . HIS A 1 175 ? 6.302 -3.706 7.380 1.00 86.88 175 HIS A O 1
ATOM 1244 N N . GLY A 1 176 ? 5.182 -1.772 7.479 1.00 83.69 176 GLY A N 1
ATOM 1245 C CA . GLY A 1 176 ? 5.268 -1.658 8.928 1.00 83.69 176 GLY A CA 1
ATOM 1246 C C . GLY A 1 176 ? 4.363 -2.656 9.657 1.00 83.69 176 GLY A C 1
ATOM 1247 O O . GLY A 1 176 ? 3.795 -3.590 9.091 1.00 83.69 176 GLY A O 1
ATOM 1248 N N . THR A 1 177 ? 4.210 -2.446 10.961 1.00 83.94 177 THR A N 1
ATOM 1249 C CA . THR A 1 177 ? 3.299 -3.253 11.780 1.00 83.94 177 THR A CA 1
ATOM 1250 C C . THR A 1 177 ? 1.839 -2.987 11.404 1.00 83.94 177 THR A C 1
ATOM 1252 O O . THR A 1 177 ? 1.520 -2.022 10.713 1.00 83.94 17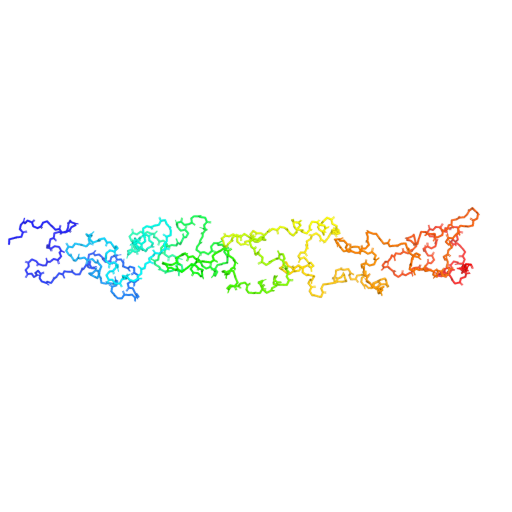7 THR A O 1
ATOM 1255 N N . VAL A 1 178 ? 0.912 -3.783 11.938 1.00 82.00 178 VAL A N 1
ATOM 1256 C CA . VAL A 1 178 ? -0.539 -3.560 11.774 1.00 82.00 178 VAL A CA 1
ATOM 1257 C C . VAL A 1 178 ? -1.027 -2.193 12.286 1.00 82.00 178 VAL A C 1
ATOM 1259 O O . VAL A 1 178 ? -2.101 -1.747 11.900 1.00 82.00 178 VAL A O 1
ATOM 1262 N N . HIS A 1 179 ? -0.248 -1.505 13.129 1.00 86.75 179 HIS A N 1
ATOM 1263 C CA . HIS A 1 179 ? -0.522 -0.136 13.591 1.00 86.75 179 HIS A CA 1
ATOM 1264 C C . HIS A 1 179 ? 0.315 0.926 12.854 1.00 86.75 179 HIS A C 1
ATOM 1266 O O . HIS A 1 179 ? 0.319 2.094 13.225 1.00 86.75 179 HIS A O 1
ATOM 1272 N N . ALA A 1 180 ? 1.045 0.532 11.813 1.00 85.50 180 ALA A N 1
ATOM 1273 C CA . ALA A 1 180 ? 1.763 1.419 10.905 1.00 85.50 180 ALA A CA 1
ATOM 1274 C C . ALA A 1 180 ? 1.867 0.802 9.487 1.00 85.50 180 ALA A C 1
ATOM 1276 O O . ALA A 1 180 ? 2.969 0.727 8.934 1.00 85.50 180 ALA A O 1
ATOM 1277 N N . PRO A 1 181 ? 0.751 0.351 8.876 1.00 78.81 181 PRO A N 1
ATOM 1278 C CA . PRO A 1 181 ? 0.786 -0.474 7.660 1.00 78.81 181 PRO A CA 1
ATOM 1279 C C . PRO A 1 181 ? 1.329 0.270 6.427 1.00 78.81 181 PRO A C 1
ATOM 1281 O O . PRO A 1 181 ? 1.812 -0.347 5.477 1.00 78.81 181 PRO A O 1
ATOM 1284 N N . HIS A 1 182 ? 1.281 1.605 6.439 1.00 77.88 182 HIS A N 1
ATOM 1285 C CA . HIS A 1 182 ? 1.688 2.461 5.321 1.00 77.88 182 HIS A CA 1
ATOM 1286 C C . HIS A 1 182 ? 3.194 2.709 5.215 1.00 77.88 182 HIS A C 1
ATOM 1288 O O . HIS A 1 182 ? 3.643 3.304 4.236 1.00 77.88 182 HIS A O 1
ATOM 1294 N N . LYS A 1 183 ? 3.992 2.276 6.194 1.00 80.38 183 LYS A N 1
ATOM 1295 C CA . LYS A 1 183 ? 5.448 2.340 6.063 1.00 80.38 183 LYS A CA 1
ATOM 1296 C C . LYS A 1 183 ? 5.875 1.289 5.040 1.00 80.38 183 LYS A C 1
ATOM 1298 O O . LYS A 1 183 ? 5.801 0.119 5.375 1.00 80.38 183 LYS A O 1
ATOM 1303 N N . SER A 1 184 ? 6.278 1.692 3.834 1.00 82.06 184 SER A N 1
ATOM 1304 C CA . SER A 1 184 ? 6.764 0.779 2.791 1.00 82.06 184 SER A CA 1
ATOM 1305 C C . SER A 1 184 ? 8.267 0.934 2.554 1.00 82.06 184 SER A C 1
ATOM 1307 O O . SER A 1 184 ? 8.728 2.048 2.292 1.00 82.06 184 SER A O 1
ATOM 1309 N N . GLU A 1 185 ? 9.017 -0.162 2.574 1.00 87.31 185 GLU A N 1
ATOM 1310 C CA . GLU A 1 185 ? 10.422 -0.183 2.166 1.00 87.31 185 GLU A CA 1
ATOM 1311 C C . GLU A 1 185 ? 10.580 0.101 0.665 1.00 87.31 185 GLU A C 1
ATOM 1313 O O . GLU A 1 185 ? 9.725 -0.230 -0.161 1.00 87.31 185 GLU A O 1
ATOM 1318 N N . SER A 1 186 ? 11.695 0.736 0.300 1.00 90.75 186 SER A N 1
ATOM 1319 C CA . SER A 1 186 ? 12.017 1.025 -1.100 1.00 90.75 186 SER A CA 1
ATOM 1320 C C . SER A 1 186 ? 12.397 -0.252 -1.844 1.00 90.75 186 SER A C 1
ATOM 1322 O O . SER A 1 186 ? 13.230 -1.010 -1.360 1.00 90.75 186 SER A O 1
ATOM 1324 N N . CYS A 1 187 ? 11.901 -0.445 -3.073 1.00 92.19 187 CYS A N 1
ATOM 1325 C CA . CYS A 1 187 ? 12.292 -1.586 -3.912 1.00 92.19 187 CYS A CA 1
ATOM 1326 C C . CYS A 1 187 ? 13.819 -1.689 -4.076 1.00 92.19 187 CYS A C 1
ATOM 1328 O O . CYS A 1 187 ? 14.363 -2.788 -4.136 1.00 92.19 187 CYS A O 1
ATOM 1330 N N . ALA A 1 188 ? 14.518 -0.548 -4.111 1.00 92.38 188 ALA A N 1
ATO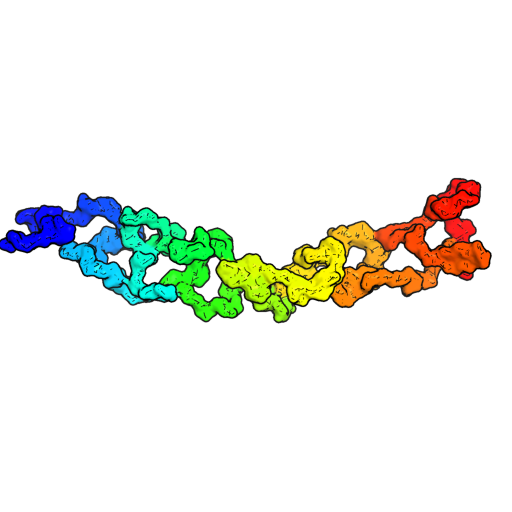M 1331 C CA . ALA A 1 188 ? 15.964 -0.476 -4.307 1.00 92.38 188 ALA A CA 1
ATOM 1332 C C . ALA A 1 188 ? 16.787 -1.036 -3.131 1.00 92.38 188 ALA A C 1
ATOM 1334 O O . ALA A 1 188 ? 17.968 -1.320 -3.323 1.00 92.38 188 ALA A O 1
ATOM 1335 N N . SER A 1 189 ? 16.197 -1.206 -1.938 1.00 91.81 189 SER A N 1
ATOM 1336 C CA . SER A 1 189 ? 16.900 -1.795 -0.787 1.00 91.81 189 SER A CA 1
ATOM 1337 C C . SER A 1 189 ? 17.245 -3.271 -1.020 1.00 91.81 189 SER A C 1
ATOM 1339 O O . SER A 1 189 ? 18.268 -3.743 -0.529 1.00 91.81 189 SER A O 1
ATOM 1341 N N . CYS A 1 190 ? 16.440 -3.975 -1.823 1.00 91.56 190 CYS A N 1
ATOM 1342 C CA . CYS A 1 190 ? 16.690 -5.355 -2.244 1.00 91.56 190 CYS A CA 1
ATOM 1343 C C . CYS A 1 190 ? 17.055 -5.459 -3.736 1.00 91.56 190 CYS A C 1
ATOM 1345 O O . CYS A 1 190 ? 17.958 -6.211 -4.094 1.00 91.56 190 CYS A O 1
ATOM 1347 N N . HIS A 1 191 ? 16.421 -4.668 -4.607 1.00 91.56 191 HIS A N 1
ATOM 1348 C CA . HIS A 1 191 ? 16.644 -4.647 -6.063 1.00 91.56 191 HIS A CA 1
ATOM 1349 C C . HIS A 1 191 ? 17.659 -3.574 -6.480 1.00 91.56 191 HIS A C 1
ATOM 1351 O O . HIS A 1 191 ? 17.414 -2.725 -7.343 1.00 91.56 191 HIS A O 1
ATOM 1357 N N . GLY A 1 192 ? 18.811 -3.566 -5.808 1.00 92.12 192 GLY A N 1
ATOM 1358 C CA . GLY A 1 192 ? 19.825 -2.528 -5.990 1.00 92.12 192 GLY A CA 1
ATOM 1359 C C . GLY A 1 192 ? 20.491 -2.550 -7.369 1.00 92.12 192 GLY A C 1
ATOM 1360 O O . GLY A 1 192 ? 20.877 -1.498 -7.876 1.00 92.12 192 GLY A O 1
ATOM 1361 N N . ALA A 1 193 ? 20.631 -3.721 -7.997 1.00 89.94 193 ALA A N 1
ATOM 1362 C CA . ALA A 1 193 ? 21.235 -3.841 -9.326 1.00 89.94 193 ALA A CA 1
ATOM 1363 C C . ALA A 1 193 ? 20.337 -3.217 -10.405 1.00 89.94 193 ALA A C 1
ATOM 1365 O O . ALA A 1 193 ? 20.809 -2.458 -11.256 1.00 89.94 193 ALA A O 1
ATOM 1366 N N . GLU A 1 194 ? 19.036 -3.486 -10.328 1.00 91.81 194 GLU A N 1
ATOM 1367 C CA . GLU A 1 194 ? 18.010 -2.915 -11.193 1.00 91.81 194 GLU A CA 1
ATOM 1368 C C . GLU A 1 194 ? 17.909 -1.406 -10.972 1.00 91.81 194 GLU A C 1
ATOM 1370 O O . GLU A 1 194 ? 17.983 -0.642 -11.931 1.00 91.81 194 GLU A O 1
ATOM 1375 N N . ALA A 1 195 ? 17.849 -0.958 -9.714 1.00 92.69 195 ALA A N 1
ATOM 1376 C CA . ALA A 1 195 ? 17.759 0.462 -9.384 1.00 92.69 195 ALA A CA 1
ATOM 1377 C C . ALA A 1 195 ? 18.956 1.275 -9.910 1.00 92.69 195 ALA A C 1
ATOM 1379 O O . ALA A 1 195 ? 18.773 2.376 -10.424 1.00 92.69 195 ALA A O 1
ATOM 1380 N N . LYS A 1 196 ? 20.179 0.728 -9.838 1.00 91.06 196 LYS A N 1
ATOM 1381 C CA . LYS A 1 196 ? 21.403 1.388 -10.337 1.00 91.06 196 LYS A CA 1
ATOM 1382 C C . LYS A 1 196 ? 21.460 1.518 -11.856 1.00 91.06 196 LYS A C 1
ATOM 1384 O O . LYS A 1 196 ? 22.195 2.356 -12.368 1.00 91.06 196 LYS A O 1
ATOM 1389 N N . THR A 1 197 ? 20.756 0.651 -12.572 1.00 90.31 197 THR A N 1
ATOM 1390 C CA . THR A 1 197 ? 20.824 0.557 -14.036 1.00 90.31 197 THR A CA 1
ATOM 1391 C C . THR A 1 197 ? 19.530 0.991 -14.716 1.00 90.31 197 THR A C 1
ATOM 1393 O O . THR A 1 197 ? 19.459 0.952 -15.943 1.00 90.31 197 THR A O 1
ATOM 1396 N N . ALA A 1 198 ? 18.535 1.429 -13.940 1.00 90.50 198 ALA A N 1
ATOM 1397 C CA . ALA A 1 198 ? 17.294 1.997 -14.435 1.00 90.50 198 ALA A CA 1
ATOM 1398 C C . ALA A 1 198 ? 17.573 3.250 -15.291 1.00 90.50 198 ALA A C 1
ATOM 1400 O O . ALA A 1 198 ? 18.183 4.205 -14.800 1.00 90.50 198 ALA A O 1
ATOM 1401 N N . PRO A 1 199 ? 17.127 3.278 -16.559 1.00 88.75 199 PRO A N 1
ATOM 1402 C CA . PRO A 1 199 ? 17.241 4.442 -17.420 1.00 88.75 199 PRO A CA 1
ATOM 1403 C C . PRO A 1 199 ? 16.515 5.656 -16.841 1.00 88.75 199 PRO A C 1
ATOM 1405 O O . PRO A 1 199 ? 15.587 5.541 -16.031 1.00 88.75 199 PRO A O 1
ATOM 1408 N N . ALA A 1 200 ? 16.883 6.841 -17.327 1.00 89.50 200 ALA A N 1
ATOM 1409 C CA . ALA A 1 200 ? 16.133 8.055 -17.036 1.00 89.50 200 ALA A CA 1
ATOM 1410 C C . ALA A 1 200 ? 14.633 7.852 -17.349 1.00 89.50 200 ALA A C 1
ATOM 1412 O O . ALA A 1 200 ? 14.262 7.208 -18.333 1.00 89.50 200 ALA A O 1
ATOM 1413 N N . GLY A 1 201 ? 13.766 8.343 -16.462 1.00 90.56 201 GLY A N 1
ATOM 1414 C CA . GLY A 1 201 ? 12.314 8.138 -16.546 1.00 90.56 201 GLY A CA 1
ATOM 1415 C C . GLY A 1 201 ? 11.798 6.787 -16.024 1.00 90.56 201 GLY A C 1
ATOM 1416 O O . GLY A 1 201 ? 10.593 6.652 -15.839 1.00 90.56 201 GLY A O 1
ATOM 1417 N N . HIS A 1 202 ? 12.669 5.819 -15.707 1.00 90.94 202 HIS A N 1
ATOM 1418 C CA . HIS A 1 202 ? 12.277 4.464 -15.276 1.00 90.94 202 HIS A CA 1
ATOM 1419 C C . HIS A 1 202 ? 12.530 4.175 -13.785 1.00 90.94 202 HIS A C 1
ATOM 1421 O O . HIS A 1 202 ? 12.323 3.058 -13.321 1.00 90.94 202 HIS A O 1
ATOM 1427 N N . ALA A 1 203 ? 12.925 5.181 -12.998 1.00 90.69 203 ALA A N 1
ATOM 1428 C CA . ALA A 1 203 ? 13.238 5.016 -11.573 1.00 90.69 203 ALA A CA 1
ATOM 1429 C C . ALA A 1 203 ? 12.025 4.618 -10.702 1.00 90.69 203 ALA A C 1
ATOM 1431 O O . ALA A 1 203 ? 12.188 4.042 -9.628 1.00 90.69 203 ALA A O 1
ATOM 1432 N N . LYS A 1 204 ? 10.793 4.903 -11.148 1.00 93.31 204 LYS A N 1
ATOM 1433 C CA . LYS A 1 204 ? 9.568 4.523 -10.430 1.00 93.31 204 LYS A CA 1
ATOM 1434 C C . LYS A 1 204 ? 9.140 3.110 -10.833 1.00 93.31 204 LYS A C 1
ATOM 1436 O O . LYS A 1 204 ? 8.284 2.958 -11.706 1.00 93.31 204 LYS A O 1
ATOM 1441 N N . CYS A 1 205 ? 9.693 2.098 -10.159 1.00 93.19 205 CYS A N 1
ATOM 1442 C CA . CYS A 1 205 ? 9.500 0.666 -10.446 1.00 93.19 205 CYS A CA 1
ATOM 1443 C C . CYS A 1 205 ? 8.023 0.285 -10.632 1.00 93.19 205 CYS A C 1
ATOM 1445 O O . CYS A 1 205 ? 7.656 -0.358 -11.614 1.00 93.19 205 CYS A O 1
ATOM 1447 N N . VAL A 1 206 ? 7.153 0.769 -9.736 1.00 93.31 206 VAL A N 1
ATOM 1448 C CA . VAL A 1 206 ? 5.704 0.488 -9.740 1.00 93.31 206 VAL A CA 1
ATOM 1449 C C . VAL A 1 206 ? 4.946 1.074 -10.935 1.00 93.31 206 VAL A C 1
ATOM 1451 O O . VAL A 1 206 ? 3.743 0.860 -11.069 1.00 93.31 206 VAL A O 1
ATOM 1454 N N . SER A 1 207 ? 5.602 1.843 -11.807 1.00 92.25 207 SER A N 1
ATOM 1455 C CA . SER A 1 207 ? 5.004 2.291 -13.071 1.00 92.25 207 SER A CA 1
ATOM 1456 C C . SER A 1 207 ? 4.885 1.124 -14.050 1.00 92.25 207 SER A C 1
ATOM 1458 O O . SER A 1 207 ? 3.840 0.978 -14.685 1.00 92.25 207 SER A O 1
ATOM 1460 N N . CYS A 1 208 ? 5.886 0.239 -14.073 1.00 92.94 208 CYS A N 1
ATOM 1461 C CA . CYS A 1 208 ? 5.940 -0.931 -14.950 1.00 92.94 208 CYS A CA 1
ATOM 1462 C C . CYS A 1 208 ? 5.708 -2.248 -14.210 1.00 92.94 208 CYS A C 1
ATOM 1464 O O . CYS A 1 208 ? 5.102 -3.145 -14.783 1.00 92.94 208 CYS A O 1
ATOM 1466 N N . HIS A 1 209 ? 6.137 -2.365 -12.953 1.00 93.75 209 HIS A N 1
ATOM 1467 C CA . HIS A 1 209 ? 6.007 -3.583 -12.155 1.00 93.75 209 HIS A CA 1
ATOM 1468 C C . HIS A 1 209 ? 4.806 -3.528 -11.210 1.00 93.75 209 HIS A C 1
ATOM 1470 O O . HIS A 1 209 ? 4.397 -2.448 -10.773 1.00 93.75 209 HIS A O 1
ATOM 1476 N N . THR A 1 210 ? 4.233 -4.685 -10.879 1.00 93.62 210 THR A N 1
ATOM 1477 C CA . THR A 1 210 ? 3.320 -4.781 -9.739 1.00 93.62 210 THR A CA 1
ATOM 1478 C C . THR A 1 210 ? 4.135 -4.842 -8.438 1.00 93.62 210 THR A C 1
ATOM 1480 O O . THR A 1 210 ? 5.194 -5.471 -8.405 1.00 93.62 210 THR A O 1
ATOM 1483 N N . PRO A 1 211 ? 3.683 -4.177 -7.363 1.00 91.00 211 PRO A N 1
ATOM 1484 C CA . PRO A 1 211 ? 4.465 -4.055 -6.134 1.00 91.00 211 PRO A CA 1
ATOM 1485 C C . PRO A 1 211 ? 4.589 -5.370 -5.349 1.00 91.00 211 PRO A C 1
ATOM 1487 O O . PRO A 1 211 ? 5.599 -5.581 -4.688 1.00 91.00 211 PRO A O 1
ATOM 1490 N N . HIS A 1 212 ? 3.590 -6.256 -5.420 1.00 91.38 212 HIS A N 1
ATOM 1491 C CA . HIS A 1 212 ? 3.530 -7.454 -4.576 1.00 91.38 212 HIS A CA 1
ATOM 1492 C C . HIS A 1 212 ? 4.118 -8.701 -5.237 1.00 91.38 212 HIS A C 1
ATOM 1494 O O . HIS A 1 212 ? 4.778 -9.481 -4.558 1.00 91.38 212 HIS A O 1
ATOM 1500 N N . ASP A 1 213 ? 3.960 -8.882 -6.550 1.00 90.81 213 ASP A N 1
ATOM 1501 C CA . ASP A 1 213 ? 4.597 -10.003 -7.257 1.00 90.81 213 ASP A CA 1
ATOM 1502 C C . ASP A 1 213 ? 5.922 -9.613 -7.937 1.00 90.81 213 ASP A C 1
ATOM 1504 O O . ASP A 1 213 ? 6.696 -10.492 -8.316 1.00 90.81 213 ASP A O 1
ATOM 1508 N N . GLY A 1 214 ? 6.216 -8.313 -8.062 1.00 90.44 214 GLY A N 1
ATOM 1509 C CA . GLY A 1 214 ? 7.417 -7.799 -8.727 1.00 90.44 214 GLY A CA 1
ATOM 1510 C C . GLY A 1 214 ? 7.436 -8.006 -10.247 1.00 90.44 214 GLY A C 1
ATOM 1511 O O . GLY A 1 214 ? 8.396 -7.618 -10.912 1.00 90.44 214 GLY A O 1
ATOM 1512 N N . LYS A 1 215 ? 6.396 -8.601 -10.836 1.00 91.31 215 LYS A N 1
ATOM 1513 C CA . LYS A 1 215 ? 6.300 -8.873 -12.272 1.00 91.31 215 LYS A CA 1
ATOM 1514 C C . LYS A 1 215 ? 5.965 -7.601 -13.026 1.00 91.31 215 LYS A C 1
ATOM 1516 O O . LYS A 1 215 ? 5.342 -6.683 -12.496 1.00 91.31 215 LYS A O 1
ATOM 1521 N N . GLN A 1 216 ? 6.355 -7.556 -14.294 1.00 91.12 216 GLN A N 1
ATOM 1522 C CA . GLN A 1 216 ? 5.878 -6.522 -15.203 1.00 91.12 216 GLN A CA 1
ATOM 1523 C C . GLN A 1 216 ? 4.352 -6.620 -15.317 1.00 91.12 216 GLN A C 1
ATOM 1525 O O . GLN A 1 216 ? 3.800 -7.711 -15.471 1.00 91.12 216 GLN A O 1
ATOM 1530 N N . LYS A 1 217 ? 3.667 -5.480 -15.240 1.00 93.69 217 LYS A N 1
ATOM 1531 C CA . LYS A 1 217 ? 2.216 -5.394 -15.399 1.00 93.69 217 LYS A CA 1
ATOM 1532 C C . LYS A 1 217 ? 1.806 -5.977 -16.747 1.00 93.69 217 LYS A C 1
ATOM 1534 O O . LYS A 1 217 ? 2.428 -5.690 -17.772 1.00 93.69 217 LYS A O 1
ATOM 1539 N N . ALA A 1 218 ? 0.728 -6.753 -16.742 1.00 90.81 218 ALA A N 1
ATOM 1540 C CA . ALA A 1 218 ? 0.157 -7.301 -17.963 1.00 90.81 218 ALA A CA 1
ATOM 1541 C C . ALA A 1 218 ? -0.150 -6.177 -18.968 1.00 90.81 218 ALA A C 1
ATOM 1543 O O . ALA A 1 218 ? -0.690 -5.135 -18.599 1.00 90.81 218 ALA A O 1
ATOM 1544 N N . GLY A 1 219 ? 0.234 -6.377 -20.229 1.00 87.62 219 GLY A N 1
ATOM 1545 C CA . GLY A 1 219 ? 0.026 -5.403 -21.304 1.00 87.62 219 GLY A CA 1
ATOM 1546 C C . GLY A 1 219 ? 1.009 -4.228 -21.331 1.00 87.62 219 GLY A C 1
ATOM 1547 O O . GLY A 1 219 ? 1.104 -3.577 -22.369 1.00 87.62 219 GLY A O 1
ATOM 1548 N N . GLN A 1 220 ? 1.793 -3.982 -20.271 1.00 90.38 220 GLN A N 1
ATOM 1549 C CA . GLN A 1 220 ? 2.865 -2.990 -20.352 1.00 90.38 220 GLN A CA 1
ATOM 1550 C C . GLN A 1 220 ? 3.999 -3.519 -21.215 1.00 90.38 220 GLN A C 1
ATOM 1552 O O . GLN A 1 220 ? 4.556 -4.577 -20.946 1.00 90.38 220 GLN A O 1
ATOM 1557 N N . THR A 1 221 ? 4.334 -2.772 -22.259 1.00 90.06 221 THR A N 1
ATOM 1558 C CA . THR A 1 221 ? 5.436 -3.054 -23.184 1.00 90.06 221 THR A CA 1
ATOM 1559 C C . THR A 1 221 ? 6.213 -1.766 -23.420 1.00 90.06 221 THR A C 1
ATOM 1561 O O . THR A 1 221 ? 5.760 -0.689 -23.047 1.00 90.06 221 THR A O 1
ATOM 1564 N N . CYS A 1 222 ? 7.370 -1.823 -24.076 1.00 90.12 222 CYS A N 1
ATOM 1565 C CA . CYS A 1 222 ? 8.112 -0.605 -24.413 1.00 90.12 222 CYS A CA 1
ATOM 1566 C C . CYS A 1 222 ? 7.240 0.379 -25.220 1.00 90.12 222 CYS A C 1
ATOM 1568 O O . CYS A 1 222 ? 7.242 1.581 -24.959 1.00 90.12 222 CYS A O 1
ATOM 1570 N N . ALA A 1 223 ? 6.430 -0.144 -26.147 1.00 91.56 223 ALA A N 1
ATOM 1571 C CA . ALA A 1 223 ? 5.606 0.640 -27.061 1.00 91.56 223 ALA A CA 1
ATOM 1572 C C . ALA A 1 223 ? 4.419 1.353 -26.391 1.00 91.56 223 ALA A C 1
ATOM 1574 O O . ALA A 1 223 ? 3.884 2.290 -26.977 1.00 91.56 223 ALA A O 1
ATOM 1575 N N . THR A 1 224 ? 4.020 0.974 -25.168 1.00 91.81 224 THR A N 1
ATOM 1576 C CA . THR A 1 224 ? 2.925 1.671 -24.463 1.00 91.81 224 THR A CA 1
ATOM 1577 C C . THR A 1 224 ? 3.289 3.109 -24.103 1.00 91.81 224 THR A C 1
ATOM 1579 O O . THR A 1 224 ? 2.406 3.949 -23.972 1.00 91.81 224 THR A O 1
ATOM 1582 N N . CYS A 1 225 ? 4.584 3.399 -23.949 1.00 92.69 225 CYS A N 1
ATOM 1583 C CA . CYS A 1 225 ? 5.097 4.749 -23.702 1.00 92.69 225 CYS A CA 1
ATOM 1584 C C . CYS A 1 225 ? 5.965 5.254 -24.865 1.00 92.69 225 CYS A C 1
ATOM 1586 O O . CYS A 1 225 ? 5.919 6.434 -25.197 1.00 92.69 225 CYS A O 1
ATOM 1588 N N . HIS A 1 226 ? 6.701 4.361 -25.529 1.00 92.25 226 HIS A N 1
ATOM 1589 C CA . HIS A 1 226 ? 7.545 4.662 -26.687 1.00 92.25 226 HIS A CA 1
ATOM 1590 C C . HIS A 1 226 ? 6.826 4.327 -28.000 1.00 92.25 226 HIS A C 1
ATOM 1592 O O . HIS A 1 226 ? 7.294 3.512 -28.792 1.00 92.25 226 HIS A O 1
ATOM 1598 N N . ALA A 1 227 ? 5.640 4.903 -28.218 1.00 93.19 227 ALA A N 1
ATOM 1599 C CA . ALA A 1 227 ? 4.788 4.561 -29.363 1.00 93.19 227 ALA A CA 1
ATOM 1600 C C . ALA A 1 227 ? 5.453 4.874 -30.716 1.00 93.19 227 ALA A C 1
ATOM 1602 O O . ALA A 1 227 ? 5.301 4.124 -31.685 1.00 93.19 227 ALA A O 1
ATOM 1603 N N . LYS A 1 228 ? 6.231 5.962 -30.772 1.00 92.31 228 LYS A N 1
ATOM 1604 C CA . LYS A 1 228 ? 6.978 6.359 -31.968 1.00 92.31 228 LYS A CA 1
ATOM 1605 C C . LYS A 1 228 ? 8.042 5.314 -32.308 1.00 92.31 228 LYS A C 1
ATOM 1607 O O . LYS A 1 228 ? 8.076 4.804 -33.424 1.00 92.31 228 LYS A O 1
ATOM 1612 N N . GLU A 1 229 ? 8.867 4.949 -31.334 1.00 92.69 229 GLU A N 1
ATOM 1613 C CA . GLU A 1 229 ? 9.932 3.961 -31.492 1.00 92.69 229 GLU A CA 1
ATOM 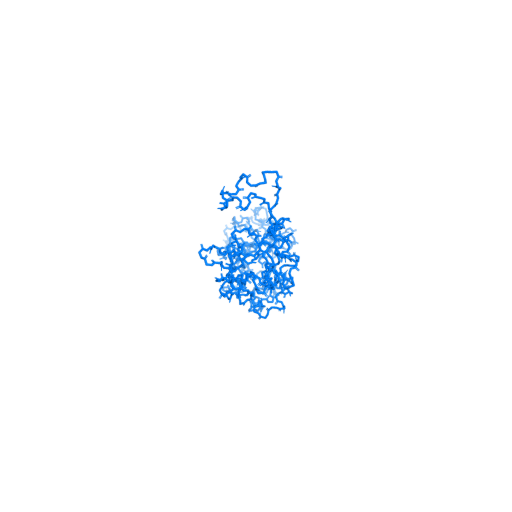1614 C C . GLU A 1 229 ? 9.369 2.558 -31.731 1.00 92.69 229 GLU A C 1
ATOM 1616 O O . GLU A 1 229 ? 9.888 1.826 -32.571 1.00 92.69 229 GLU A O 1
ATOM 1621 N N . GLY A 1 230 ? 8.269 2.203 -31.063 1.00 92.12 230 GLY A N 1
ATOM 1622 C CA . GLY A 1 230 ? 7.549 0.941 -31.250 1.00 92.12 230 GLY A CA 1
ATOM 1623 C C . GLY A 1 230 ? 6.939 0.777 -32.644 1.00 92.12 230 GLY A C 1
ATOM 1624 O O . GLY A 1 230 ? 6.682 -0.345 -33.071 1.00 92.12 230 GLY A O 1
ATOM 1625 N N . SER A 1 231 ? 6.764 1.879 -33.377 1.00 89.44 231 SER A N 1
ATOM 1626 C CA . SER A 1 231 ? 6.318 1.877 -34.775 1.00 89.44 231 SER A CA 1
ATOM 1627 C C . SER A 1 231 ? 7.480 1.833 -35.777 1.00 89.44 231 SER A C 1
ATOM 1629 O O . SER A 1 231 ? 7.251 1.734 -36.984 1.00 89.44 231 SER A O 1
ATOM 1631 N N . SER A 1 232 ? 8.730 1.910 -35.306 1.00 90.38 232 SER A N 1
ATOM 1632 C CA . SER A 1 232 ? 9.913 1.907 -36.168 1.00 90.38 232 SER A CA 1
ATOM 1633 C C . SER A 1 232 ? 10.182 0.531 -36.786 1.00 90.38 232 SER A C 1
ATOM 1635 O O . SER A 1 232 ? 9.748 -0.509 -36.286 1.00 90.38 232 SER A O 1
ATOM 1637 N N . ALA A 1 233 ? 10.966 0.504 -37.867 1.00 88.38 233 ALA A N 1
ATOM 1638 C CA . ALA A 1 233 ? 11.383 -0.748 -38.499 1.00 88.38 233 ALA A CA 1
ATOM 1639 C C . ALA A 1 233 ? 12.179 -1.653 -37.538 1.00 88.38 233 ALA A C 1
ATOM 1641 O O . ALA A 1 233 ? 11.991 -2.870 -37.546 1.00 88.38 233 ALA A O 1
ATOM 1642 N N . HIS A 1 234 ? 13.009 -1.068 -36.665 1.00 88.94 234 HIS A N 1
ATOM 1643 C CA . HIS A 1 234 ? 13.803 -1.821 -35.692 1.00 88.94 234 HIS A CA 1
ATOM 1644 C C . HIS A 1 234 ? 12.979 -2.412 -34.542 1.00 88.94 234 HIS A C 1
ATOM 1646 O O . HIS A 1 234 ? 13.420 -3.380 -33.928 1.00 88.94 234 HIS A O 1
ATOM 1652 N N . ALA A 1 235 ? 11.758 -1.927 -34.286 1.00 89.69 235 ALA A N 1
ATOM 1653 C CA . ALA A 1 235 ? 10.870 -2.542 -33.294 1.00 89.69 235 ALA A CA 1
ATOM 1654 C C . ALA A 1 235 ? 10.470 -3.985 -33.654 1.00 89.69 235 ALA A C 1
ATOM 1656 O O . ALA A 1 235 ? 10.054 -4.747 -32.784 1.00 89.69 235 ALA A O 1
ATOM 1657 N N . LYS A 1 236 ? 10.613 -4.369 -34.931 1.00 87.94 236 LYS A N 1
ATOM 1658 C CA . LYS A 1 236 ? 10.275 -5.701 -35.456 1.00 87.94 236 LYS A CA 1
ATOM 1659 C C . LYS A 1 236 ? 11.452 -6.681 -35.454 1.00 87.94 236 LYS A C 1
ATOM 1661 O O . LYS A 1 236 ? 11.297 -7.806 -35.924 1.00 87.94 236 LYS A O 1
ATOM 1666 N N . VAL A 1 237 ? 12.625 -6.273 -34.966 1.00 88.62 237 VAL A N 1
ATOM 1667 C CA . VAL A 1 237 ? 13.792 -7.158 -34.859 1.00 88.62 237 VAL A CA 1
ATOM 1668 C C . VAL A 1 237 ? 13.482 -8.310 -33.899 1.00 88.62 237 VAL A C 1
ATOM 1670 O O . VAL A 1 237 ? 12.894 -8.114 -32.834 1.00 88.62 237 VAL A O 1
ATOM 1673 N N . ALA A 1 238 ? 13.885 -9.526 -34.272 1.00 86.50 238 ALA A N 1
ATOM 1674 C CA . ALA A 1 238 ? 13.750 -10.698 -33.414 1.00 86.50 238 ALA A CA 1
ATOM 1675 C C . ALA A 1 238 ? 14.524 -10.489 -32.098 1.00 86.50 238 ALA A C 1
ATOM 1677 O O . ALA A 1 238 ? 15.706 -10.162 -32.117 1.00 86.50 238 ALA A O 1
ATOM 1678 N N . GLY A 1 239 ? 13.849 -10.663 -30.957 1.00 84.06 239 GLY A N 1
ATOM 1679 C CA . GLY A 1 239 ? 14.382 -10.318 -29.628 1.00 84.06 239 GLY A CA 1
ATOM 1680 C C . GLY A 1 239 ? 13.958 -8.934 -29.112 1.00 84.06 239 GLY A C 1
ATOM 1681 O O . GLY A 1 239 ? 14.157 -8.635 -27.935 1.00 84.06 239 GLY A O 1
ATOM 1682 N N . GLY A 1 240 ? 13.306 -8.120 -29.949 1.00 88.44 240 GLY A N 1
ATOM 1683 C CA . GLY A 1 240 ? 12.684 -6.854 -29.565 1.00 88.44 240 GLY A CA 1
ATOM 1684 C C . GLY A 1 240 ? 13.677 -5.785 -29.105 1.00 88.44 240 GLY A C 1
ATOM 1685 O O . GLY A 1 240 ? 14.869 -5.842 -29.381 1.00 88.44 240 GLY A O 1
ATOM 1686 N N . CYS A 1 241 ? 13.188 -4.789 -28.362 1.00 90.31 241 CYS A N 1
ATOM 1687 C CA . CYS A 1 241 ? 13.980 -3.625 -27.945 1.00 90.31 241 CYS A CA 1
ATOM 1688 C C . CYS A 1 241 ? 15.233 -3.994 -27.126 1.00 90.31 241 CYS A C 1
ATOM 1690 O O . CYS A 1 241 ? 16.224 -3.263 -27.155 1.00 90.31 241 CYS A O 1
ATOM 1692 N N . ALA A 1 242 ? 15.198 -5.129 -26.415 1.00 89.19 242 ALA A N 1
ATOM 1693 C CA . ALA A 1 242 ? 16.260 -5.581 -25.517 1.00 89.19 242 ALA A CA 1
ATOM 1694 C C . ALA A 1 242 ? 17.576 -5.949 -26.234 1.00 89.19 242 ALA A C 1
ATOM 1696 O O . ALA A 1 242 ? 18.628 -6.037 -25.597 1.00 89.19 242 ALA A O 1
ATOM 1697 N N . THR A 1 243 ? 17.536 -6.142 -27.557 1.00 89.31 243 THR A N 1
ATOM 1698 C CA . THR A 1 243 ? 18.731 -6.418 -28.370 1.00 89.31 243 THR A CA 1
ATOM 1699 C C . THR A 1 243 ? 19.636 -5.199 -28.527 1.00 89.31 243 THR A C 1
ATOM 1701 O O . THR A 1 243 ? 20.815 -5.355 -28.831 1.00 89.31 243 THR A O 1
ATOM 1704 N N . CYS A 1 244 ? 19.090 -3.994 -28.334 1.00 89.44 244 CYS A N 1
ATOM 1705 C CA . CYS A 1 244 ? 19.811 -2.725 -28.463 1.00 89.44 244 CYS A CA 1
ATOM 1706 C C . CYS A 1 244 ? 19.750 -1.876 -27.187 1.00 89.44 244 CYS A C 1
ATOM 1708 O O . CYS A 1 244 ? 20.668 -1.101 -26.926 1.00 89.44 244 CYS A O 1
ATOM 1710 N N . HIS A 1 245 ? 18.687 -2.016 -26.394 1.00 89.31 245 HIS A N 1
ATOM 1711 C CA . HIS A 1 245 ? 18.488 -1.286 -25.149 1.00 89.31 245 HIS A CA 1
ATOM 1712 C C . HIS A 1 245 ? 18.539 -2.227 -23.954 1.00 89.31 245 HIS A C 1
ATOM 1714 O O . HIS A 1 245 ? 17.952 -3.303 -23.966 1.00 89.31 245 HIS A 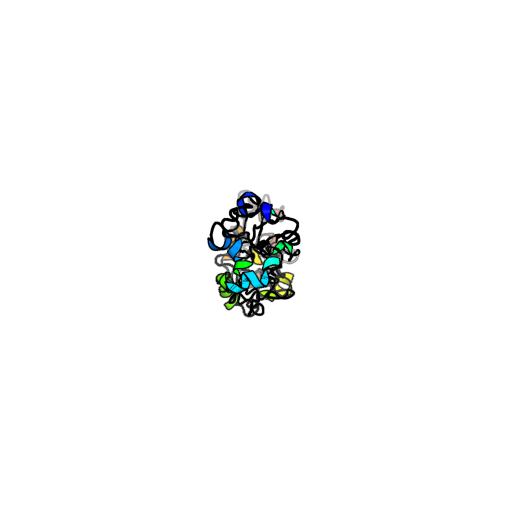O 1
ATOM 1720 N N . ARG A 1 246 ? 19.169 -1.787 -22.870 1.00 89.00 246 ARG A N 1
ATOM 1721 C CA . ARG A 1 246 ? 19.031 -2.429 -21.564 1.00 89.00 246 ARG A CA 1
ATOM 1722 C C . ARG A 1 246 ? 17.846 -1.812 -20.818 1.00 89.00 246 ARG A C 1
ATOM 1724 O O . ARG A 1 246 ? 17.909 -0.617 -20.532 1.00 89.00 246 ARG A O 1
ATOM 1731 N N . PRO A 1 247 ? 16.806 -2.591 -20.464 1.00 86.06 247 PRO A N 1
ATOM 1732 C CA . PRO A 1 247 ? 15.708 -2.094 -19.643 1.00 86.06 247 PRO A CA 1
ATOM 1733 C C . PRO A 1 247 ? 16.192 -1.712 -18.243 1.00 86.06 247 PRO A C 1
ATOM 1735 O O . PRO A 1 247 ? 15.995 -0.579 -17.840 1.00 86.06 247 PRO A O 1
ATOM 1738 N N . HIS A 1 248 ? 16.831 -2.646 -17.533 1.00 89.94 248 HIS A N 1
ATOM 1739 C CA . HIS A 1 248 ? 17.562 -2.491 -16.266 1.00 89.94 248 HIS A CA 1
ATOM 1740 C C . HIS A 1 248 ? 17.989 -3.881 -15.762 1.00 89.94 248 HIS A C 1
ATOM 1742 O O . HIS A 1 248 ? 17.516 -4.910 -16.253 1.00 89.94 248 HIS A O 1
ATOM 1748 N N . GLY A 1 249 ? 18.821 -3.922 -14.728 1.00 84.62 249 GLY A N 1
ATOM 1749 C CA . GLY A 1 249 ? 19.384 -5.146 -14.170 1.00 84.62 249 GLY A CA 1
ATOM 1750 C C . GLY A 1 249 ? 20.451 -5.747 -15.095 1.00 84.62 249 GLY A C 1
ATOM 1751 O O . GLY A 1 249 ? 21.024 -5.036 -15.927 1.00 84.62 249 GLY A O 1
ATOM 1752 N N . PRO A 1 250 ? 20.744 -7.053 -14.977 1.00 76.25 250 PRO A N 1
ATOM 1753 C CA . PRO A 1 250 ? 21.758 -7.712 -15.802 1.00 76.25 250 PRO A CA 1
ATOM 1754 C C . PRO A 1 250 ? 21.284 -8.029 -17.232 1.00 76.25 250 PRO A C 1
ATOM 1756 O O . PRO A 1 250 ? 22.075 -8.502 -18.041 1.00 76.25 250 PRO A O 1
ATOM 1759 N N . SER A 1 251 ? 20.004 -7.805 -17.549 1.00 72.69 251 SER A N 1
ATOM 1760 C CA . SER A 1 251 ? 19.403 -8.207 -18.826 1.00 72.69 251 SER A CA 1
ATOM 1761 C C . SER A 1 251 ? 19.494 -7.108 -19.889 1.00 72.69 251 SER A C 1
ATOM 1763 O O . SER A 1 251 ? 19.210 -5.947 -19.605 1.00 72.69 251 SER A O 1
ATOM 1765 N N . GLY A 1 252 ? 19.803 -7.487 -21.132 1.00 73.31 252 GLY A N 1
ATOM 1766 C CA . GLY A 1 252 ? 19.933 -6.575 -22.278 1.00 73.31 252 GLY A CA 1
ATOM 1767 C C . GLY A 1 252 ? 21.356 -6.044 -22.482 1.00 73.31 252 GLY A C 1
ATOM 1768 O O . GLY A 1 252 ? 22.252 -6.273 -21.669 1.00 73.31 252 GLY A O 1
ATOM 1769 N N . VAL A 1 253 ? 21.579 -5.340 -23.592 1.00 81.25 253 VAL A N 1
ATOM 1770 C CA . VAL A 1 253 ? 22.905 -4.800 -23.939 1.00 81.25 253 VAL A CA 1
ATOM 1771 C C . VAL A 1 253 ? 23.118 -3.411 -23.338 1.00 81.25 253 VAL A C 1
ATOM 1773 O O . VAL A 1 253 ? 22.241 -2.553 -23.392 1.00 81.25 253 VAL A O 1
ATOM 1776 N N . ALA A 1 254 ? 24.296 -3.167 -22.757 1.00 81.75 254 ALA A N 1
ATOM 1777 C CA . ALA A 1 254 ? 24.609 -1.879 -22.129 1.00 81.75 254 ALA A CA 1
ATOM 1778 C C . ALA A 1 254 ? 24.633 -0.709 -23.130 1.00 81.75 254 ALA A C 1
ATOM 1780 O O . ALA A 1 254 ? 24.325 0.418 -22.748 1.00 81.75 254 ALA A O 1
ATOM 1781 N N . SER A 1 255 ? 24.957 -1.006 -24.390 1.00 85.31 255 SER A N 1
ATOM 1782 C CA . SER A 1 255 ? 24.952 -0.077 -25.518 1.00 85.31 255 SER A CA 1
ATOM 1783 C C . SER A 1 255 ? 24.500 -0.813 -26.786 1.00 85.31 255 SER A C 1
ATOM 1785 O O . SER A 1 255 ? 24.759 -2.018 -26.889 1.00 85.31 255 SER A O 1
ATOM 1787 N N . PRO A 1 256 ? 23.881 -0.122 -27.763 1.00 87.88 256 PRO A N 1
ATOM 1788 C CA . PRO A 1 256 ? 23.511 -0.732 -29.035 1.00 87.88 256 PRO A CA 1
ATOM 1789 C C . PRO A 1 256 ? 24.725 -1.361 -29.740 1.00 87.88 256 PRO A C 1
ATOM 1791 O O . PRO A 1 256 ? 25.800 -0.750 -29.752 1.00 87.88 256 PRO A O 1
ATOM 1794 N N . PRO A 1 257 ? 24.584 -2.557 -30.339 1.00 88.75 257 PRO A N 1
ATOM 1795 C CA . PRO A 1 257 ? 25.661 -3.167 -31.108 1.00 88.75 257 PRO A CA 1
ATOM 1796 C C . PRO A 1 257 ? 25.974 -2.344 -32.366 1.00 88.75 257 PRO A C 1
ATOM 1798 O O . PRO A 1 257 ? 25.156 -1.554 -32.843 1.00 88.75 257 PRO A O 1
ATOM 1801 N N . ALA A 1 258 ? 27.170 -2.532 -32.928 1.00 88.62 258 ALA A N 1
ATOM 1802 C CA . ALA A 1 258 ? 27.543 -1.875 -34.178 1.00 88.62 258 ALA A CA 1
ATOM 1803 C C . ALA A 1 258 ? 26.582 -2.279 -35.310 1.00 88.62 258 ALA A C 1
ATOM 1805 O O . ALA A 1 258 ? 26.257 -3.450 -35.445 1.00 88.62 258 ALA A O 1
ATOM 1806 N N . CYS A 1 259 ? 26.179 -1.340 -36.172 1.00 87.25 259 CYS A N 1
ATOM 1807 C CA . CYS A 1 259 ? 25.175 -1.594 -37.222 1.00 87.25 259 CYS A CA 1
ATOM 1808 C C . CYS A 1 259 ? 25.533 -2.801 -38.113 1.00 87.25 259 CYS A C 1
ATOM 1810 O O . CYS A 1 259 ? 24.662 -3.581 -38.496 1.00 87.25 259 CYS A O 1
ATOM 1812 N N . ALA A 1 260 ? 26.829 -2.985 -38.383 1.00 85.88 260 ALA A N 1
ATOM 1813 C CA . ALA A 1 260 ? 27.369 -4.069 -39.200 1.00 85.88 260 ALA A CA 1
ATOM 1814 C C . ALA A 1 260 ? 27.209 -5.474 -38.585 1.00 85.88 260 ALA A C 1
ATOM 1816 O O . ALA A 1 260 ? 27.372 -6.466 -39.293 1.00 85.88 260 ALA A O 1
ATOM 1817 N N . THR A 1 261 ? 26.880 -5.602 -37.292 1.00 87.94 261 THR A N 1
ATOM 1818 C CA . THR A 1 261 ? 26.606 -6.921 -36.694 1.00 87.94 261 THR A CA 1
ATOM 1819 C C . THR A 1 261 ? 25.315 -7.533 -37.238 1.00 87.94 261 THR A C 1
ATOM 1821 O O . THR A 1 261 ? 25.227 -8.756 -37.352 1.00 87.94 261 THR A O 1
ATOM 1824 N N . CYS A 1 262 ? 24.347 -6.692 -37.618 1.00 88.56 262 CYS A N 1
ATOM 1825 C CA . CYS A 1 262 ? 23.061 -7.101 -38.182 1.00 88.56 262 CYS A CA 1
ATOM 1826 C C . CYS A 1 262 ? 22.959 -6.793 -39.684 1.00 88.56 262 CYS A C 1
ATOM 1828 O O . CYS A 1 262 ? 22.462 -7.616 -40.449 1.00 88.56 262 CYS A O 1
ATOM 1830 N N . HIS A 1 263 ? 23.457 -5.638 -40.125 1.00 86.81 263 HIS A N 1
ATOM 1831 C CA . HIS A 1 263 ? 23.425 -5.219 -41.526 1.00 86.81 263 HIS A CA 1
ATOM 1832 C C . HIS A 1 263 ? 24.732 -5.581 -42.236 1.00 86.81 263 HIS A C 1
ATOM 1834 O O . HIS A 1 263 ? 25.615 -4.740 -42.394 1.00 86.81 263 HIS A O 1
ATOM 1840 N N . LYS A 1 264 ? 24.860 -6.850 -42.634 1.00 84.31 264 LYS A N 1
ATOM 1841 C CA . LYS A 1 264 ? 26.060 -7.364 -43.317 1.00 84.31 264 LYS A CA 1
ATOM 1842 C C . LYS A 1 264 ? 26.114 -6.981 -44.797 1.00 84.31 264 LYS A C 1
ATOM 1844 O O . LYS A 1 264 ? 27.198 -6.732 -45.310 1.00 84.31 264 LYS A O 1
ATOM 1849 N N . ASP A 1 265 ? 24.948 -6.861 -45.428 1.00 82.94 265 ASP A N 1
ATOM 1850 C CA . ASP A 1 265 ? 24.813 -6.545 -46.848 1.00 82.94 265 ASP A CA 1
ATOM 1851 C C . ASP A 1 265 ? 24.264 -5.124 -47.015 1.00 82.94 265 ASP A C 1
ATOM 1853 O O . ASP A 1 265 ? 23.059 -4.874 -46.914 1.00 82.94 265 ASP A O 1
ATOM 1857 N N . LEU A 1 266 ? 25.166 -4.166 -47.234 1.00 78.25 266 LEU A N 1
ATOM 1858 C CA . LEU A 1 266 ? 24.852 -2.740 -47.332 1.00 78.25 266 LEU A CA 1
ATOM 1859 C C . LEU A 1 266 ? 24.998 -2.253 -48.780 1.00 78.25 266 LEU A C 1
ATOM 1861 O O . LEU A 1 266 ? 25.965 -1.593 -49.137 1.00 78.25 266 LEU A O 1
ATOM 1865 N N . GLY A 1 267 ? 24.012 -2.550 -49.630 1.00 72.44 267 GLY A N 1
ATOM 1866 C CA . GLY A 1 267 ? 23.984 -2.041 -51.009 1.00 72.44 267 GLY A CA 1
ATOM 1867 C C . GLY A 1 267 ? 23.693 -0.533 -51.102 1.00 72.44 267 GLY A C 1
ATOM 1868 O O . GLY A 1 267 ? 23.263 0.101 -50.138 1.00 72.44 267 GLY A O 1
ATOM 1869 N N . GLY A 1 268 ? 23.866 0.069 -52.281 1.00 75.88 268 GLY A N 1
ATOM 1870 C CA . GLY A 1 268 ? 23.456 1.458 -52.539 1.00 75.88 268 GLY A CA 1
ATOM 1871 C C . GLY A 1 268 ? 24.605 2.463 -52.458 1.00 75.88 268 GLY A C 1
ATOM 1872 O O . GLY A 1 268 ? 25.586 2.324 -53.167 1.00 75.88 268 GLY A O 1
ATOM 1873 N N . MET A 1 269 ? 24.475 3.523 -51.655 1.00 75.69 269 MET A N 1
ATOM 1874 C CA . MET A 1 269 ? 25.506 4.576 -51.522 1.00 75.69 269 MET A CA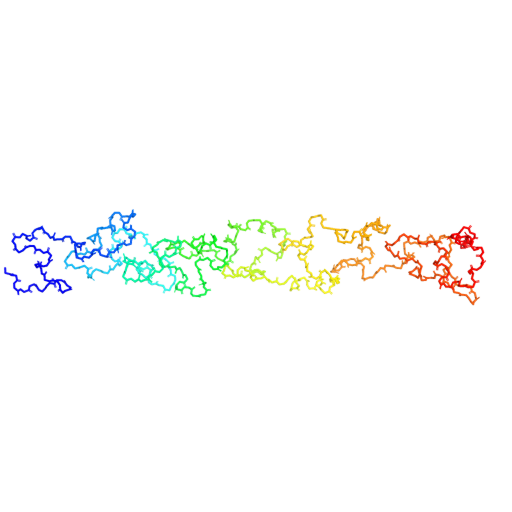 1
ATOM 1875 C C . MET A 1 269 ? 26.455 4.371 -50.327 1.00 75.69 269 MET A C 1
ATOM 1877 O O . MET A 1 269 ? 27.192 5.285 -49.946 1.00 75.69 269 MET A O 1
ATOM 1881 N N . HIS A 1 270 ? 26.448 3.185 -49.719 1.00 80.75 270 HIS A N 1
ATOM 1882 C CA . HIS A 1 270 ? 27.303 2.869 -48.581 1.00 80.75 270 HIS A CA 1
ATOM 1883 C C . HIS A 1 270 ? 28.742 2.675 -49.060 1.00 80.75 270 HIS A C 1
ATOM 1885 O O . HIS A 1 270 ? 29.090 1.669 -49.659 1.00 80.75 270 HIS A O 1
ATOM 1891 N N . ARG A 1 271 ? 29.598 3.668 -48.804 1.00 76.31 271 ARG A N 1
ATOM 1892 C CA . ARG A 1 271 ? 31.027 3.604 -49.119 1.00 76.31 271 ARG A CA 1
ATOM 1893 C C . ARG A 1 271 ? 31.820 3.580 -47.821 1.00 76.31 271 ARG A C 1
ATOM 1895 O O . ARG A 1 271 ? 32.283 4.607 -47.332 1.00 76.31 271 ARG A O 1
ATOM 1902 N N . ILE A 1 272 ? 31.887 2.388 -47.235 1.00 73.25 272 ILE A N 1
ATOM 1903 C CA . ILE A 1 272 ? 32.359 2.154 -45.859 1.00 73.25 272 ILE A CA 1
ATOM 1904 C C . ILE A 1 272 ? 33.893 2.221 -45.768 1.00 73.25 272 ILE A C 1
ATOM 1906 O O . ILE A 1 272 ? 34.442 2.507 -44.706 1.00 73.25 272 ILE A O 1
ATOM 1910 N N . LYS A 1 273 ? 34.597 2.032 -46.891 1.00 70.44 273 LYS A N 1
ATOM 1911 C CA . LYS A 1 273 ? 36.052 2.206 -46.997 1.00 70.44 273 LYS A CA 1
ATOM 1912 C C . LYS A 1 273 ? 36.397 3.500 -47.734 1.00 70.44 273 LYS A C 1
ATOM 1914 O O . LYS A 1 273 ? 35.848 3.802 -48.797 1.00 70.44 273 LYS A O 1
ATOM 1919 N N . ALA A 1 274 ? 37.339 4.253 -47.176 1.00 67.69 274 ALA A N 1
ATOM 1920 C CA . ALA A 1 274 ? 37.874 5.449 -47.810 1.00 67.69 274 ALA A CA 1
ATOM 1921 C C . ALA A 1 274 ? 38.701 5.070 -49.050 1.00 67.69 274 ALA A C 1
ATOM 1923 O O . ALA A 1 274 ? 39.409 4.065 -49.052 1.00 67.69 274 ALA A O 1
ATOM 1924 N N . LYS A 1 275 ? 38.653 5.900 -50.099 1.00 63.53 275 LYS A N 1
ATOM 1925 C CA . LYS A 1 275 ? 39.707 5.900 -51.133 1.00 63.53 275 LYS A CA 1
ATOM 1926 C C . LYS A 1 275 ? 40.843 6.795 -50.636 1.00 63.53 275 LYS A C 1
ATOM 1928 O O . LYS A 1 275 ? 40.589 7.662 -49.802 1.00 63.53 275 LYS A O 1
ATOM 1933 N N . ALA A 1 276 ? 42.060 6.608 -51.144 1.00 52.75 276 ALA A N 1
ATOM 1934 C CA . ALA A 1 276 ? 43.193 7.476 -50.825 1.00 52.75 276 ALA A CA 1
ATOM 1935 C C . ALA A 1 276 ? 42.788 8.964 -50.922 1.00 52.75 276 ALA A C 1
ATOM 1937 O O . ALA A 1 276 ? 42.369 9.420 -51.987 1.00 52.75 276 ALA A O 1
ATOM 1938 N N . GLY A 1 277 ? 42.842 9.673 -49.788 1.00 57.53 277 GLY A N 1
ATOM 1939 C CA . GLY A 1 277 ? 42.492 11.094 -49.670 1.00 57.53 277 GLY A CA 1
ATOM 1940 C C . GLY A 1 277 ? 40.999 11.443 -49.523 1.00 57.53 277 GLY A C 1
ATOM 1941 O O . GLY A 1 277 ? 40.672 12.622 -49.590 1.00 57.53 277 GLY A O 1
ATOM 1942 N N . GLY A 1 278 ? 40.087 10.477 -49.341 1.00 64.25 278 GLY A N 1
ATOM 1943 C CA . GLY A 1 278 ? 38.638 10.726 -49.208 1.00 64.25 278 GLY A CA 1
ATOM 1944 C C . GLY A 1 278 ? 38.015 10.254 -47.886 1.00 64.25 278 GLY A C 1
ATOM 1945 O O . GLY A 1 278 ? 38.603 9.461 -47.158 1.00 64.25 278 GLY A O 1
ATOM 1946 N N . LEU A 1 279 ? 36.789 10.709 -47.598 1.00 66.25 279 LEU A N 1
ATOM 1947 C CA . LEU A 1 279 ? 35.995 10.304 -46.427 1.00 66.25 279 LEU A CA 1
ATOM 1948 C C . LEU A 1 279 ? 35.162 9.043 -46.718 1.00 66.25 279 LEU A C 1
ATOM 1950 O O . LEU A 1 279 ? 34.632 8.877 -47.817 1.00 66.25 279 LEU A O 1
ATOM 1954 N N . ALA A 1 280 ? 35.044 8.161 -45.724 1.00 77.25 280 ALA A N 1
ATOM 1955 C CA . ALA A 1 280 ? 34.163 6.996 -45.752 1.00 77.25 280 ALA A CA 1
ATOM 1956 C C . ALA A 1 280 ? 32.860 7.273 -44.991 1.00 77.25 280 ALA A C 1
ATOM 1958 O O . ALA A 1 280 ? 32.880 7.916 -43.943 1.00 77.25 280 ALA A O 1
ATOM 1959 N N . HIS A 1 281 ? 31.744 6.700 -45.440 1.00 79.62 281 HIS A N 1
ATOM 1960 C CA . HIS A 1 281 ? 30.460 6.740 -44.728 1.00 79.62 281 HIS A CA 1
ATOM 1961 C C . HIS A 1 281 ? 30.383 5.656 -43.636 1.00 79.62 281 HIS A C 1
ATOM 1963 O O . HIS A 1 281 ? 29.421 4.898 -43.560 1.00 79.62 281 HIS A O 1
ATOM 1969 N N . ALA A 1 282 ? 31.424 5.544 -42.805 1.00 77.94 282 ALA A N 1
ATOM 1970 C CA . ALA A 1 282 ? 31.509 4.517 -41.764 1.00 77.94 282 ALA A CA 1
ATOM 1971 C C . ALA A 1 282 ? 30.610 4.821 -40.546 1.00 77.94 282 ALA A C 1
ATOM 1973 O O . ALA A 1 282 ? 30.140 3.906 -39.871 1.00 77.94 282 ALA A O 1
ATOM 1974 N N . ALA A 1 283 ? 30.324 6.100 -40.276 1.00 84.56 283 ALA A N 1
ATOM 1975 C CA . ALA A 1 283 ? 29.420 6.524 -39.209 1.00 84.56 283 ALA A CA 1
ATOM 1976 C C . ALA A 1 283 ? 27.961 6.536 -39.700 1.00 84.56 283 ALA A C 1
ATOM 1978 O O . ALA A 1 283 ? 27.444 7.555 -40.149 1.00 84.56 283 ALA A O 1
ATOM 1979 N N . CYS A 1 284 ? 27.277 5.392 -39.601 1.00 85.69 284 CYS A N 1
ATOM 1980 C CA . CYS A 1 284 ? 25.902 5.223 -40.100 1.00 85.69 284 CYS A CA 1
ATOM 1981 C C . CYS A 1 284 ? 24.928 6.276 -39.528 1.00 85.69 284 CYS A C 1
ATOM 1983 O O . CYS A 1 284 ? 24.057 6.783 -40.236 1.00 85.69 284 CYS A O 1
ATOM 1985 N N . ALA A 1 285 ? 25.121 6.640 -38.254 1.00 85.31 285 ALA A N 1
ATOM 1986 C CA . ALA A 1 285 ? 24.291 7.594 -37.516 1.00 85.31 285 ALA A CA 1
ATOM 1987 C C . ALA A 1 285 ? 24.386 9.047 -38.021 1.00 85.31 285 ALA A C 1
ATOM 1989 O O . ALA A 1 285 ? 23.568 9.880 -37.646 1.00 85.31 285 ALA A O 1
ATOM 1990 N N . THR A 1 286 ? 25.365 9.366 -38.872 1.00 83.81 286 THR A N 1
ATOM 1991 C CA . THR A 1 286 ? 25.495 10.702 -39.472 1.00 83.81 286 THR A CA 1
ATOM 1992 C C . THR A 1 286 ? 24.411 10.967 -40.520 1.00 83.81 286 THR A C 1
ATOM 1994 O O . THR A 1 286 ? 24.058 12.117 -40.756 1.00 83.81 286 THR A O 1
ATOM 1997 N N . CYS A 1 287 ? 23.862 9.918 -41.141 1.00 82.69 287 CYS A N 1
ATOM 1998 C CA . CYS A 1 287 ? 22.784 10.030 -42.132 1.00 82.69 287 CYS A CA 1
ATOM 1999 C C . CYS A 1 287 ? 21.492 9.330 -41.687 1.00 82.69 287 CYS A C 1
ATOM 2001 O O . CYS A 1 287 ? 20.398 9.773 -42.037 1.00 82.69 287 CYS A O 1
ATOM 2003 N N . HIS A 1 288 ? 21.601 8.247 -40.913 1.00 85.12 288 HIS A N 1
ATOM 2004 C CA . HIS A 1 288 ? 20.462 7.454 -40.459 1.00 85.12 288 HIS A CA 1
ATOM 2005 C C . HIS A 1 288 ? 20.124 7.735 -38.995 1.00 85.12 288 HIS A C 1
ATOM 2007 O O . HIS A 1 288 ? 20.993 7.693 -38.130 1.00 85.12 288 HIS A O 1
ATOM 2013 N N . ALA A 1 289 ? 18.838 7.924 -38.705 1.00 86.75 289 ALA A N 1
ATOM 2014 C CA . ALA A 1 289 ? 18.318 7.891 -37.343 1.00 86.75 289 ALA A CA 1
ATOM 2015 C C . ALA A 1 289 ? 17.698 6.513 -37.067 1.00 86.75 289 ALA A C 1
ATOM 2017 O O . ALA A 1 289 ? 16.923 5.995 -37.867 1.00 86.75 289 ALA A O 1
ATOM 2018 N N . GLN A 1 290 ? 18.055 5.909 -35.935 1.00 85.19 290 GLN A N 1
ATOM 2019 C CA . GLN A 1 290 ? 17.843 4.484 -35.653 1.00 85.19 290 GLN A CA 1
ATOM 2020 C C . GLN A 1 290 ? 16.366 4.108 -35.466 1.00 85.19 290 GLN A C 1
ATOM 2022 O O . GLN A 1 290 ? 16.015 2.946 -35.623 1.00 85.19 290 GLN A O 1
ATOM 2027 N N . HIS A 1 291 ? 15.483 5.063 -35.176 1.00 89.00 291 HIS A N 1
ATOM 2028 C CA . HIS A 1 291 ? 14.036 4.830 -35.069 1.00 89.00 291 HIS A CA 1
ATOM 2029 C C . HIS A 1 291 ? 13.227 5.566 -36.142 1.00 89.00 291 HIS A C 1
ATOM 2031 O O . HIS A 1 291 ? 12.003 5.619 -36.064 1.00 89.00 291 HIS A O 1
ATOM 2037 N N . GLU A 1 292 ? 13.898 6.103 -37.159 1.00 85.25 292 GLU A N 1
ATOM 2038 C CA . GLU A 1 292 ? 13.262 6.779 -38.286 1.00 85.25 292 GLU A CA 1
ATOM 2039 C C . GLU A 1 292 ? 13.363 5.923 -39.555 1.00 85.25 292 GLU A C 1
ATOM 2041 O O . GLU A 1 292 ? 14.265 5.089 -39.683 1.00 85.25 292 GLU A O 1
ATOM 2046 N N . PRO A 1 293 ? 12.473 6.137 -40.537 1.00 80.06 293 PRO A N 1
ATOM 2047 C CA . PRO A 1 293 ? 12.644 5.565 -41.864 1.00 80.06 293 PRO A CA 1
ATOM 2048 C C . PRO A 1 293 ? 13.995 5.961 -42.472 1.00 80.06 293 PRO A C 1
ATOM 2050 O O . PRO A 1 293 ? 14.465 7.088 -42.292 1.00 80.06 293 PRO A O 1
ATOM 2053 N N . ALA A 1 294 ? 14.601 5.053 -43.240 1.00 75.56 294 ALA A N 1
ATOM 2054 C CA . ALA A 1 294 ? 15.835 5.349 -43.957 1.00 75.56 294 ALA A CA 1
ATOM 2055 C C . ALA A 1 294 ? 15.621 6.535 -44.915 1.00 75.56 294 ALA A C 1
ATOM 2057 O O . ALA A 1 294 ? 14.799 6.471 -45.831 1.00 75.56 294 ALA A O 1
ATOM 2058 N N . LYS A 1 295 ? 16.368 7.622 -44.699 1.00 75.81 295 LYS A N 1
ATOM 2059 C CA . LYS A 1 295 ? 16.332 8.813 -45.550 1.00 75.81 295 LYS A CA 1
ATOM 2060 C C . LYS A 1 295 ? 17.365 8.665 -46.663 1.00 75.81 295 LYS A C 1
ATOM 2062 O O . LYS A 1 295 ? 18.525 8.369 -46.403 1.00 75.81 295 LYS A O 1
ATOM 2067 N N . ALA A 1 296 ? 16.931 8.877 -47.900 1.00 76.94 296 ALA A N 1
ATOM 2068 C CA . ALA A 1 296 ? 17.793 8.923 -49.087 1.00 76.94 296 ALA A CA 1
ATOM 2069 C C . ALA A 1 296 ? 17.612 10.246 -49.850 1.00 76.94 296 ALA A C 1
ATOM 2071 O O . ALA A 1 296 ? 17.903 10.337 -51.044 1.00 76.94 296 ALA A O 1
ATOM 2072 N N . ASP A 1 297 ? 17.064 11.248 -49.165 1.00 85.88 297 ASP A N 1
ATOM 2073 C CA . ASP A 1 297 ? 16.720 12.535 -49.744 1.00 85.88 297 ASP A CA 1
ATOM 2074 C C . ASP A 1 297 ? 17.993 13.311 -50.074 1.00 85.88 297 ASP A C 1
ATOM 2076 O O . ASP A 1 297 ? 18.943 13.342 -49.287 1.00 85.88 297 ASP A O 1
ATOM 2080 N N . ARG A 1 298 ? 17.996 13.995 -51.222 1.00 88.50 298 ARG A N 1
ATOM 2081 C CA . ARG A 1 298 ? 19.130 14.809 -51.687 1.00 88.50 298 ARG A CA 1
ATOM 2082 C C . ARG A 1 298 ? 19.644 15.788 -50.627 1.00 88.50 298 ARG A C 1
ATOM 2084 O O . ARG A 1 298 ? 20.849 16.005 -50.533 1.00 88.50 298 ARG A O 1
ATOM 2091 N N . ALA A 1 299 ? 18.749 16.338 -49.807 1.00 88.06 299 ALA A N 1
ATOM 2092 C CA . ALA A 1 299 ? 19.097 17.265 -48.732 1.00 88.06 299 ALA A CA 1
ATOM 2093 C C . ALA A 1 299 ? 20.087 16.671 -47.711 1.00 88.06 299 ALA A C 1
ATOM 2095 O O . ALA A 1 299 ? 20.980 17.383 -47.262 1.00 88.06 299 ALA A O 1
ATOM 2096 N N . VAL A 1 300 ? 19.978 15.375 -47.392 1.00 86.94 300 VAL A N 1
ATOM 2097 C CA . VAL A 1 300 ? 20.900 14.692 -46.466 1.00 86.94 300 VAL A CA 1
ATOM 2098 C C . VAL A 1 300 ? 22.302 14.603 -47.066 1.00 86.94 300 VAL A C 1
ATOM 2100 O O . VAL A 1 300 ? 23.287 14.784 -46.367 1.00 86.94 300 VAL A O 1
ATOM 2103 N N . CYS A 1 301 ? 22.421 14.377 -48.376 1.00 85.62 301 CYS A N 1
ATOM 2104 C CA . CYS A 1 301 ? 23.727 14.348 -49.034 1.00 85.62 301 CYS A CA 1
ATOM 2105 C C . CYS A 1 301 ? 24.352 15.750 -49.112 1.00 85.62 301 CYS A C 1
ATOM 2107 O O . CYS A 1 301 ? 25.552 15.916 -48.890 1.00 85.62 301 CYS A O 1
ATOM 2109 N N . LEU A 1 302 ? 23.539 16.768 -49.411 1.00 89.00 302 LEU A N 1
ATOM 2110 C CA . LEU A 1 302 ? 23.997 18.149 -49.578 1.00 89.00 302 LEU A CA 1
ATOM 2111 C C . LEU A 1 302 ? 24.380 18.841 -48.263 1.00 89.00 302 LEU A C 1
ATOM 2113 O O . LEU A 1 302 ? 24.999 19.901 -48.320 1.00 89.00 302 LEU A O 1
ATOM 2117 N N . SER A 1 303 ? 24.079 18.259 -47.096 1.00 88.12 303 SER A N 1
ATOM 2118 C CA . SER A 1 303 ? 24.578 18.787 -45.819 1.00 88.12 303 SER A CA 1
ATOM 2119 C C . SER A 1 303 ? 26.102 18.691 -45.700 1.00 88.12 303 SER A C 1
ATOM 2121 O O . SER A 1 303 ? 26.701 19.449 -44.944 1.00 88.12 303 SER A O 1
ATOM 2123 N N . CYS A 1 304 ? 26.729 17.772 -46.441 1.00 87.25 304 CYS A N 1
ATOM 2124 C CA . CYS A 1 304 ? 28.183 17.601 -46.483 1.00 87.25 304 CYS A CA 1
ATOM 2125 C C . CYS A 1 304 ? 28.758 17.821 -47.890 1.00 87.25 304 CYS A C 1
ATOM 2127 O O . CYS A 1 304 ? 29.838 18.385 -48.027 1.00 87.25 304 CYS A O 1
ATOM 2129 N N . HIS A 1 305 ? 28.033 17.426 -48.940 1.00 86.69 305 HIS A N 1
ATOM 2130 C CA . HIS A 1 305 ? 28.437 17.595 -50.340 1.00 86.69 305 HIS A CA 1
ATOM 2131 C C . HIS A 1 305 ? 27.883 18.889 -50.944 1.00 86.69 305 HIS A C 1
ATOM 2133 O O . HIS A 1 305 ? 27.163 18.872 -51.946 1.00 86.69 305 HIS A O 1
ATOM 2139 N N . THR A 1 306 ? 28.183 20.027 -50.319 1.00 90.38 306 THR A N 1
ATOM 2140 C CA . THR A 1 306 ? 27.719 21.344 -50.789 1.00 90.38 306 THR A CA 1
ATOM 2141 C C . THR A 1 306 ? 28.244 21.676 -52.189 1.00 90.38 306 THR A C 1
ATOM 2143 O O . THR A 1 306 ? 27.551 22.336 -52.962 1.00 90.38 306 THR A O 1
ATOM 2146 N N . ASP A 1 307 ? 29.402 21.122 -52.560 1.00 90.94 307 ASP A N 1
ATOM 2147 C CA . ASP A 1 307 ? 30.021 21.199 -53.888 1.00 90.94 307 ASP A CA 1
ATOM 2148 C C . ASP A 1 307 ? 29.192 20.524 -54.996 1.00 90.94 307 ASP A C 1
ATOM 2150 O O . ASP A 1 307 ? 29.443 20.732 -56.182 1.00 90.94 307 ASP A O 1
ATOM 2154 N N . ARG A 1 308 ? 28.190 19.713 -54.634 1.00 89.12 308 ARG A N 1
ATOM 2155 C CA . ARG A 1 308 ? 27.313 18.995 -55.575 1.00 89.12 308 ARG A CA 1
ATOM 2156 C C . ARG A 1 308 ? 25.921 19.600 -55.702 1.00 89.12 308 ARG A C 1
ATOM 2158 O O . ARG A 1 308 ? 25.064 19.007 -56.356 1.00 89.12 308 ARG A O 1
ATOM 2165 N N . LYS A 1 309 ? 25.680 20.781 -55.126 1.00 89.69 309 LYS A N 1
ATOM 2166 C CA . LYS A 1 309 ? 24.361 21.433 -55.130 1.00 89.69 309 LYS A CA 1
ATOM 2167 C C . LYS A 1 309 ? 23.816 21.723 -56.533 1.00 89.69 309 LYS A C 1
ATOM 2169 O O . LYS A 1 309 ? 22.609 21.606 -56.735 1.00 89.69 309 LYS A O 1
ATOM 2174 N N . ASP A 1 310 ? 24.676 22.025 -57.500 1.00 92.50 310 ASP A N 1
ATOM 2175 C CA . ASP A 1 310 ? 24.249 22.338 -58.874 1.00 92.50 310 ASP A CA 1
ATOM 2176 C C . ASP A 1 310 ? 24.273 21.114 -59.800 1.00 92.50 310 ASP A C 1
ATOM 2178 O O . ASP A 1 310 ? 23.771 21.148 -60.922 1.00 92.50 310 ASP A O 1
ATOM 2182 N N . HIS A 1 311 ? 24.810 19.989 -59.321 1.00 89.25 311 HIS A N 1
ATOM 2183 C CA . HIS A 1 311 ? 24.794 18.740 -60.064 1.00 89.25 311 HIS A CA 1
ATOM 2184 C C . HIS A 1 311 ? 23.388 18.129 -60.024 1.00 89.25 311 HIS A C 1
ATOM 2186 O O . HIS A 1 311 ? 22.882 17.805 -58.945 1.00 89.25 311 HIS A O 1
ATOM 2192 N N . GLN A 1 312 ? 22.774 17.980 -61.204 1.00 92.31 312 GLN A N 1
ATOM 2193 C CA . GLN A 1 312 ? 21.422 17.434 -61.392 1.00 92.31 312 GLN A CA 1
ATOM 2194 C C . GLN A 1 312 ? 20.396 18.060 -60.421 1.00 92.31 312 GLN A C 1
ATOM 2196 O O . GLN A 1 312 ? 19.919 17.400 -59.494 1.00 92.31 312 GLN A O 1
ATOM 2201 N N . PRO A 1 313 ? 20.060 19.355 -60.598 1.00 87.38 313 PRO A N 1
ATOM 2202 C CA . PRO A 1 313 ? 19.324 20.139 -59.603 1.00 87.38 313 PRO A CA 1
ATOM 2203 C C . PRO A 1 313 ? 17.891 19.653 -59.353 1.00 87.38 313 PRO A C 1
ATOM 2205 O O . PRO A 1 313 ? 17.348 19.902 -58.279 1.00 87.38 313 PRO A O 1
ATOM 2208 N N . THR A 1 314 ? 17.299 18.935 -60.309 1.00 89.94 314 THR A N 1
ATOM 2209 C CA . THR A 1 314 ? 15.940 18.383 -60.229 1.00 89.94 314 THR A CA 1
ATOM 2210 C C . THR A 1 314 ? 15.878 16.986 -59.607 1.00 89.94 314 THR A C 1
ATOM 2212 O O . THR A 1 314 ? 14.785 16.482 -59.351 1.00 89.94 314 THR A O 1
ATOM 2215 N N . ALA A 1 315 ? 17.019 16.340 -59.342 1.00 88.44 315 ALA A N 1
ATOM 2216 C CA . ALA A 1 315 ? 17.032 15.010 -58.748 1.00 88.44 315 ALA A CA 1
ATOM 2217 C C . ALA A 1 315 ? 16.530 15.061 -57.295 1.00 88.44 315 ALA A C 1
ATOM 2219 O O . ALA A 1 315 ? 17.046 15.812 -56.473 1.00 88.44 315 ALA A O 1
ATOM 2220 N N . ALA A 1 316 ? 15.551 14.225 -56.945 1.00 87.50 316 ALA A N 1
ATOM 2221 C CA . ALA A 1 316 ? 15.073 14.122 -55.562 1.00 87.50 316 ALA A CA 1
ATOM 2222 C C . ALA A 1 316 ? 16.009 13.279 -54.671 1.00 87.50 316 ALA A C 1
ATOM 2224 O O . ALA A 1 316 ? 16.069 13.478 -53.455 1.00 87.50 316 ALA A O 1
ATOM 2225 N N . LYS A 1 317 ? 16.743 12.332 -55.271 1.00 88.38 317 LYS A N 1
ATOM 2226 C CA . LYS A 1 317 ? 17.624 11.371 -54.589 1.00 88.38 317 LYS A CA 1
ATOM 2227 C C . LYS A 1 317 ? 18.868 11.094 -55.428 1.00 88.38 317 LYS A C 1
ATOM 2229 O O . LYS A 1 317 ? 18.795 11.078 -56.653 1.00 88.38 317 LYS A O 1
ATOM 2234 N N . CYS A 1 318 ? 19.992 10.824 -54.767 1.00 85.44 318 CYS A N 1
ATOM 2235 C CA . CYS A 1 318 ? 21.275 10.565 -55.434 1.00 85.44 318 CYS A CA 1
ATOM 2236 C C . CYS A 1 318 ? 21.501 9.072 -55.751 1.00 85.44 318 CYS A C 1
ATOM 2238 O O . CYS A 1 318 ? 22.241 8.741 -56.675 1.00 85.44 318 CYS A O 1
ATOM 2240 N N . ASN A 1 319 ? 20.839 8.164 -55.025 1.00 81.31 319 ASN A N 1
ATOM 2241 C CA . ASN A 1 319 ? 21.076 6.714 -55.101 1.00 81.31 319 ASN A CA 1
ATOM 2242 C C . ASN A 1 319 ? 20.559 6.034 -56.378 1.00 81.31 319 ASN A C 1
ATOM 2244 O O . ASN A 1 319 ? 20.873 4.869 -56.597 1.00 81.31 319 ASN A O 1
ATOM 2248 N N . GLY A 1 320 ? 19.779 6.728 -57.210 1.00 80.69 320 GLY A N 1
ATOM 2249 C CA . GLY A 1 320 ? 19.368 6.212 -58.519 1.00 80.69 320 GLY A CA 1
ATOM 2250 C C . GLY A 1 320 ? 20.504 6.212 -59.547 1.00 80.69 320 GLY A C 1
ATOM 2251 O O . GLY A 1 320 ? 20.545 5.338 -60.405 1.00 80.69 320 GLY A O 1
ATOM 2252 N N . CYS A 1 321 ? 21.443 7.159 -59.434 1.00 84.88 321 CYS A N 1
ATOM 2253 C CA . CYS A 1 321 ? 22.573 7.306 -60.361 1.00 84.88 321 CYS A CA 1
ATOM 2254 C C . CYS A 1 321 ? 23.913 6.943 -59.707 1.00 84.88 321 CYS A C 1
ATOM 2256 O O . CYS A 1 321 ? 24.822 6.456 -60.373 1.00 84.88 321 CYS A O 1
ATOM 2258 N N . HIS A 1 322 ? 24.041 7.163 -58.398 1.00 79.19 322 HIS A N 1
ATOM 2259 C CA . HIS A 1 322 ? 25.235 6.837 -57.628 1.00 79.19 322 HIS A CA 1
ATOM 2260 C C . HIS A 1 322 ? 24.989 5.566 -56.822 1.00 79.19 322 HIS A C 1
ATOM 2262 O O . HIS A 1 322 ? 24.624 5.615 -55.657 1.00 79.19 322 HIS A O 1
ATOM 2268 N N . VAL A 1 323 ? 25.169 4.412 -57.452 1.00 75.38 323 VAL A N 1
ATOM 2269 C CA . VAL A 1 323 ? 25.173 3.111 -56.775 1.00 75.38 323 VAL A CA 1
ATOM 2270 C C . VAL A 1 323 ? 26.623 2.669 -56.637 1.00 75.38 323 VAL A C 1
ATOM 2272 O O . VAL A 1 323 ? 27.269 2.321 -57.622 1.00 75.38 323 VAL A O 1
ATOM 2275 N N . PHE A 1 324 ? 27.153 2.719 -55.418 1.00 66.88 324 PHE A N 1
ATOM 2276 C CA . PHE A 1 324 ? 28.423 2.094 -55.083 1.00 66.88 324 PHE A CA 1
ATOM 2277 C C . PHE A 1 324 ? 28.126 0.623 -54.795 1.00 66.88 324 PHE A C 1
ATOM 2279 O O . PHE A 1 324 ? 27.511 0.274 -53.791 1.00 66.88 324 PHE A O 1
ATOM 2286 N N . LYS A 1 325 ? 28.488 -0.241 -55.738 1.00 55.62 325 LYS A N 1
ATOM 2287 C CA . LYS A 1 325 ? 28.652 -1.659 -55.432 1.00 55.62 325 LYS A CA 1
ATOM 2288 C C . LYS A 1 325 ? 30.031 -1.819 -54.796 1.00 55.62 325 LYS A C 1
ATOM 2290 O O . LYS A 1 325 ? 30.950 -1.098 -55.196 1.00 55.62 325 LYS A O 1
ATOM 2295 N N . ASP A 1 326 ? 30.120 -2.687 -53.796 1.00 52.81 326 ASP A N 1
ATOM 2296 C CA . ASP A 1 326 ? 31.405 -3.133 -53.252 1.00 52.81 326 ASP A CA 1
ATOM 2297 C C . ASP A 1 326 ? 32.308 -3.705 -54.357 1.00 52.81 326 ASP A C 1
ATOM 2299 O O . ASP A 1 326 ? 31.768 -4.353 -55.290 1.00 52.81 326 ASP A O 1
#

Radius of gyration: 41.85 Å; chains: 1; bounding box: 90×39×130 Å

Sequence (326 aa):
DHQGATGIGGHACTGCHAPHNPAAPQSCATCHARTQAFAANKVPAHANCESCHSPHNPLGAPPTQSCAKCHGNVKATHAGHANDRCIDCHVPHPGDKQVSLNSPHGSALSCSTCHTKATSDTAFHNAKTACSSCHTPHQFQLASSATGAVCVRCHAGEQHATSTSKGHTECAKCHGTVHAPHKSESCASCHGAEAKTAPAGHAKCVSCHTPHDGKQKAGQTCATCHAKEGSSAHAKVAGGCATCHRPHGPSGVASPPACATCHKDLGGMHRIKAKAGGLAHAACATCHAQHEPAKADRAVCLSCHTDRKDHQPTAAKCNGCHVFKD